Protein AF-U6DJL6-F1 (afdb_monomer)

Radius of gyration: 92.15 Å; Cα contacts (8 Å, |Δi|>4): 63; chains: 1; bounding box: 176×53×271 Å

Mean predicted aligned error: 18.32 Å

Nearest PDB structures (foldseek):
  8j07-assembly1_1B  TM=4.992E-01  e=9.023E-38  Homo sapiens
  7ung-assembly1_2  TM=4.993E-01  e=1.196E-37  Homo sapiens
  8j07-assembly1_1A  TM=5.025E-01  e=7.465E-37  Homo sapiens
  8iyj-assembly1_2  TM=4.916E-01  e=1.656E-35  Mus musculus
  9cpc-assembly1_5I  TM=4.865E-01  e=1.692E-34  Sus scrofa

InterPro domains:
  IPR040193 EF-hand domain-containing protein EFHC1/EFHC2/EFHB [PTHR12086] (5-245)

Sequence (245 aa):
AGKVIPVGDRVATCLTEKLPRLITPPEAKKFFNYRYPPAGAERVFYGRAKDPQIAPYLTHGIRSKISIPAKVLINPQPITTFQQKLKDKKESVYFSNQRAPLGKSHDQTPGLPKGLDVLNTTFGTTVIRDSPARDVVNPPKSYEEVFKEGKEGHDLYIVSHNDYYVGEAKNRKYNPSSFHRFNLYGVPTPHFNDGRAMAKTLYWLHELQMKKGAKIISKRVDDFKEKFQHKLGRVLDPIAETMNV

Organism: Neovison vison (NCBI:txid452646)

pLDDT: mean 86.24, std 7.92, range [48.44, 96.88]

Solvent-accessible surface area (backbone atoms only — not comparable to full-atom values): 16785 Å² total; per-residue (Å²): 141,79,88,79,78,80,90,74,87,55,74,67,65,73,76,46,81,76,75,81,70,88,75,74,54,75,84,58,38,41,59,47,33,41,78,57,47,59,92,96,53,81,72,47,56,55,89,56,67,83,58,81,87,57,65,92,80,53,83,85,80,82,84,79,79,84,70,87,57,66,64,56,74,79,55,56,79,84,76,50,74,67,58,46,53,52,48,53,61,68,48,54,79,39,63,62,52,49,57,58,34,88,98,49,75,49,80,57,70,90,78,53,67,90,89,66,52,84,86,80,58,78,85,77,82,82,80,79,77,88,70,62,66,59,56,70,77,54,53,93,66,55,70,66,58,54,52,50,54,50,62,73,46,38,72,57,38,34,71,76,68,68,54,68,62,94,88,59,76,88,78,82,79,68,59,66,92,82,50,56,92,89,58,91,82,79,82,81,72,99,72,66,93,82,44,59,71,59,58,60,67,73,49,58,68,65,61,58,48,61,74,66,46,77,88,77,71,60,64,74,60,48,56,49,43,68,43,72,49,77,49,92,97,52,86,78,57,76,54,65,93,77,60,90,126

Secondary structure (DSSP, 8-state):
--PPPP----HHHHHS--SSPPPPPHHHHHHHHHHSPPTT-----TTTTTS---GGG---S--PPPPPPHHHHHSPPPPPHHHHHHHHHHHTTSHHHHH--TTS----GGGSPTT--TTTPPPS------S-HHHHHS-S--HHHHHHHHHHHHHHHHHHH----TT--------TTT--TTS--SPPPS--TT-HHHHHHHS-HHHHHHHHS-S---HHHHHHHHHHSPPTTS---TTGGG---

Structure (mmCIF, N/CA/C/O backbone):
data_AF-U6DJL6-F1
#
_entry.id   AF-U6DJL6-F1
#
loop_
_atom_site.group_PDB
_atom_site.id
_atom_site.type_symbol
_atom_site.label_atom_id
_atom_site.label_alt_id
_atom_site.label_comp_id
_atom_site.label_asym_id
_atom_site.label_entity_id
_atom_site.label_seq_id
_atom_site.pdbx_PDB_ins_code
_atom_site.Cartn_x
_atom_site.Cartn_y
_atom_site.Cartn_z
_atom_site.occupancy
_atom_site.B_iso_or_equiv
_atom_site.auth_seq_id
_atom_site.auth_comp_id
_atom_site.auth_asym_id
_atom_site.auth_atom_id
_atom_site.pdbx_PDB_model_num
ATOM 1 N N . ALA A 1 1 ? -101.721 5.340 146.637 1.00 48.44 1 ALA A N 1
ATOM 2 C CA . ALA A 1 1 ? -101.710 4.757 145.281 1.00 48.44 1 ALA A CA 1
ATOM 3 C C . ALA A 1 1 ? -101.316 5.847 144.290 1.00 48.44 1 ALA A C 1
ATOM 5 O O . ALA A 1 1 ? -102.076 6.789 144.118 1.00 48.44 1 ALA A O 1
ATOM 6 N N . GLY A 1 2 ? -100.110 5.778 143.722 1.00 54.34 2 GLY A N 1
ATOM 7 C CA . GLY A 1 2 ? -99.629 6.709 142.695 1.00 54.34 2 GLY A CA 1
ATOM 8 C C . GLY A 1 2 ? -99.268 5.935 141.429 1.00 54.34 2 GLY A C 1
ATOM 9 O O . GLY A 1 2 ? -98.709 4.844 141.529 1.00 54.34 2 GLY A O 1
ATOM 10 N N . LYS A 1 3 ? -99.631 6.460 140.252 1.00 58.06 3 LYS A N 1
ATOM 11 C CA . LYS A 1 3 ? -99.307 5.852 138.951 1.00 58.06 3 LYS A CA 1
ATOM 12 C C . LYS A 1 3 ? -97.796 5.909 138.710 1.00 58.06 3 LYS A C 1
ATOM 14 O O . LYS A 1 3 ? -97.207 6.984 138.752 1.00 58.06 3 LYS A O 1
ATOM 19 N N . VAL A 1 4 ? -97.193 4.754 138.438 1.00 66.50 4 VAL A N 1
ATOM 20 C CA . VAL A 1 4 ? -95.775 4.625 138.081 1.00 66.50 4 VAL A CA 1
ATOM 21 C C . VAL A 1 4 ? -95.583 5.097 136.637 1.00 66.50 4 VAL A C 1
ATOM 23 O O . VAL A 1 4 ? -96.332 4.690 135.749 1.00 66.50 4 VAL A O 1
ATOM 26 N N . ILE A 1 5 ? -94.597 5.966 136.405 1.00 66.25 5 ILE A N 1
ATOM 27 C CA . ILE A 1 5 ? -94.196 6.395 135.058 1.00 66.25 5 ILE A CA 1
ATOM 28 C C . ILE A 1 5 ? -93.487 5.205 134.389 1.00 66.25 5 ILE A C 1
ATOM 30 O O . ILE A 1 5 ? -92.577 4.645 135.005 1.00 66.25 5 ILE A O 1
ATOM 34 N N . PRO A 1 6 ? -93.879 4.790 133.170 1.00 69.31 6 PRO A N 1
ATOM 35 C CA . PRO A 1 6 ? -93.223 3.683 132.487 1.00 69.31 6 PRO A CA 1
ATOM 36 C C . PRO A 1 6 ? -91.741 4.002 132.269 1.00 69.31 6 PRO A C 1
ATOM 38 O O . PRO A 1 6 ? -91.376 5.054 131.746 1.00 69.31 6 PRO A O 1
ATOM 41 N N . VAL A 1 7 ? -90.880 3.083 132.703 1.00 64.44 7 VAL A N 1
ATOM 42 C CA . VAL A 1 7 ? -89.441 3.150 132.458 1.00 64.44 7 VAL A CA 1
ATOM 43 C C . VAL A 1 7 ? -89.200 2.685 131.028 1.00 64.44 7 VAL A C 1
ATOM 45 O O . VAL A 1 7 ? -89.254 1.492 130.745 1.00 64.44 7 VAL A O 1
ATOM 48 N N . GLY A 1 8 ? -88.946 3.630 130.129 1.00 60.91 8 GLY A N 1
ATOM 49 C CA . GLY A 1 8 ? -88.547 3.322 128.761 1.00 60.91 8 GLY A CA 1
ATOM 50 C C . GLY A 1 8 ? -88.647 4.537 127.851 1.00 60.91 8 GLY A C 1
ATOM 51 O O . GLY A 1 8 ? -89.661 5.218 127.857 1.00 60.91 8 GLY A O 1
ATOM 52 N N . ASP A 1 9 ? -87.582 4.769 127.085 1.00 65.75 9 ASP A N 1
ATOM 53 C CA . ASP A 1 9 ? -87.450 5.706 125.960 1.00 65.75 9 ASP A CA 1
ATOM 54 C C . ASP A 1 9 ? -87.261 7.202 126.295 1.00 65.75 9 ASP A C 1
ATOM 56 O O . ASP A 1 9 ? -88.189 8.007 126.357 1.00 65.75 9 ASP A O 1
ATOM 60 N N . ARG A 1 10 ? -85.988 7.608 126.443 1.00 74.56 10 ARG A N 1
ATOM 61 C CA . ARG A 1 10 ? -85.556 9.023 126.440 1.00 74.56 10 ARG A CA 1
ATOM 62 C C . ARG A 1 10 ? -85.207 9.463 125.010 1.00 74.56 10 ARG A C 1
ATOM 64 O O . ARG A 1 10 ? -84.775 8.653 124.198 1.00 74.56 10 ARG A O 1
ATOM 71 N N . VAL A 1 11 ? -85.259 10.762 124.703 1.00 75.12 11 VAL A N 1
ATOM 72 C CA . VAL A 1 11 ? -84.835 11.283 123.378 1.00 75.12 11 VAL A CA 1
ATOM 73 C C . VAL A 1 11 ? -83.400 10.856 123.025 1.00 75.12 11 VAL A C 1
ATOM 75 O O . VAL A 1 11 ? -83.114 10.505 121.884 1.00 75.12 11 VAL A O 1
ATOM 78 N N . ALA A 1 12 ? -82.511 10.786 124.022 1.00 78.56 12 ALA A N 1
ATOM 79 C CA . ALA A 1 12 ? -81.137 10.318 123.847 1.00 78.56 12 ALA A CA 1
ATOM 80 C C . ALA A 1 12 ? -81.046 8.879 123.306 1.00 78.56 12 ALA A C 1
ATOM 82 O O . ALA A 1 12 ? -80.164 8.602 122.503 1.00 78.56 12 ALA A O 1
ATOM 83 N N . THR A 1 13 ? -81.963 7.981 123.689 1.00 74.56 13 THR A N 1
ATOM 84 C CA . THR A 1 13 ? -82.007 6.605 123.161 1.00 74.56 13 THR A CA 1
ATOM 85 C C . THR A 1 13 ? -82.537 6.521 121.726 1.00 74.56 13 THR A C 1
ATOM 87 O O . THR A 1 13 ? -82.320 5.507 121.073 1.00 74.56 13 THR A O 1
ATOM 90 N N . CYS A 1 14 ? -83.187 7.573 121.211 1.00 72.81 14 CYS A N 1
ATOM 91 C CA . CYS A 1 14 ? -83.604 7.659 119.806 1.00 72.81 14 CYS A CA 1
ATOM 92 C C . CYS A 1 14 ? -82.513 8.253 118.898 1.00 72.81 14 CYS A C 1
ATOM 94 O O . CYS A 1 14 ? -82.501 7.978 117.702 1.00 72.81 14 CYS A O 1
ATOM 96 N N . LEU A 1 15 ? -81.619 9.079 119.455 1.00 80.38 15 LEU A N 1
ATOM 97 C CA . LEU A 1 15 ? -80.536 9.746 118.719 1.00 80.38 15 LEU A CA 1
ATOM 98 C C . LEU A 1 15 ? -79.218 8.959 118.730 1.00 80.38 15 LEU A C 1
ATOM 100 O O . LEU A 1 15 ? -78.311 9.279 117.964 1.00 80.38 15 LEU A O 1
ATOM 104 N N . THR A 1 16 ? -79.095 7.942 119.583 1.00 78.31 16 THR A N 1
ATOM 105 C CA . THR A 1 16 ? -77.952 7.030 119.585 1.00 78.31 16 THR A CA 1
ATOM 106 C C . THR A 1 16 ? -78.291 5.766 118.812 1.00 78.31 16 THR A C 1
ATOM 108 O O . THR A 1 16 ? -79.288 5.089 119.060 1.00 78.31 16 THR A O 1
ATOM 111 N N . GLU A 1 17 ? -77.449 5.431 117.838 1.00 76.94 17 GLU A N 1
ATOM 112 C CA . GLU A 1 17 ? -77.588 4.157 117.150 1.00 76.94 17 GLU A CA 1
ATOM 113 C C . GLU A 1 17 ? -77.352 2.999 118.122 1.00 76.94 17 GLU A C 1
ATOM 115 O O . GLU A 1 17 ? -76.404 2.999 118.911 1.00 76.94 17 GLU A O 1
ATOM 120 N N . LYS A 1 18 ? -78.196 1.969 118.029 1.00 75.25 18 LYS A N 1
ATOM 121 C CA . LYS A 1 18 ? -78.001 0.727 118.775 1.00 75.25 18 LYS A CA 1
ATOM 122 C C . LYS A 1 18 ? -76.766 0.009 118.226 1.00 75.25 18 LYS A C 1
ATOM 124 O O . LYS A 1 18 ? -76.789 -0.527 117.118 1.00 75.25 18 LYS A O 1
ATOM 129 N N . LEU A 1 19 ? -75.689 0.014 119.006 1.00 79.12 19 LEU A N 1
ATOM 130 C CA . LEU A 1 19 ? -74.466 -0.737 118.736 1.00 79.12 19 LEU A CA 1
ATOM 131 C C . LEU A 1 19 ? -74.465 -2.043 119.553 1.00 79.12 19 LEU A C 1
ATOM 133 O O . LEU A 1 19 ? -74.892 -2.019 120.708 1.00 79.12 19 LEU A O 1
ATOM 137 N N . PRO A 1 20 ? -73.971 -3.169 119.004 1.00 79.31 20 PRO A N 1
ATOM 138 C CA . PRO A 1 20 ? -73.372 -3.322 117.678 1.00 79.31 20 PRO A CA 1
ATOM 139 C C . PRO A 1 20 ? -74.418 -3.478 116.561 1.00 79.31 20 PRO A C 1
ATOM 141 O O . PRO A 1 20 ? -75.442 -4.139 116.730 1.00 79.31 20 PRO A O 1
ATOM 144 N N . ARG A 1 21 ? -74.131 -2.909 115.382 1.00 76.00 21 ARG A N 1
ATOM 145 C CA . ARG A 1 21 ? -74.944 -3.150 114.181 1.00 76.00 21 ARG A CA 1
ATOM 146 C C . ARG A 1 21 ? -74.848 -4.630 113.795 1.00 76.00 21 ARG A C 1
ATOM 148 O O . ARG A 1 21 ? -73.761 -5.206 113.819 1.00 76.00 21 ARG A O 1
ATOM 155 N N . LEU A 1 22 ? -75.968 -5.229 113.395 1.00 79.19 22 LEU A N 1
ATOM 156 C CA . LEU A 1 22 ? -75.980 -6.592 112.861 1.00 79.19 22 LEU A CA 1
ATOM 157 C C . LEU A 1 22 ? -75.094 -6.656 111.607 1.00 79.19 22 LEU A C 1
ATOM 159 O O . LEU A 1 22 ? -75.306 -5.920 110.642 1.00 79.19 22 LEU A O 1
ATOM 163 N N . ILE A 1 23 ? -74.080 -7.521 111.628 1.00 81.50 23 ILE A N 1
ATOM 164 C CA . ILE A 1 23 ? -73.144 -7.687 110.513 1.00 81.50 23 ILE A CA 1
ATOM 165 C C . ILE A 1 23 ? -73.768 -8.643 109.499 1.00 81.50 23 ILE A C 1
ATOM 167 O O . ILE A 1 23 ? -74.233 -9.726 109.846 1.00 81.50 23 ILE A O 1
ATOM 171 N N . THR A 1 24 ? -73.761 -8.254 108.223 1.00 83.38 24 THR A N 1
ATOM 172 C CA . THR A 1 24 ? -74.230 -9.135 107.148 1.00 83.38 24 THR A CA 1
ATOM 173 C C . THR A 1 24 ? -73.282 -10.332 107.010 1.00 83.38 24 THR A C 1
ATOM 175 O O . THR A 1 24 ? -72.072 -10.114 106.869 1.00 83.38 24 THR A O 1
ATOM 178 N N . PRO A 1 25 ? -73.785 -11.581 107.008 1.00 87.88 25 PRO A N 1
ATOM 179 C CA . PRO A 1 25 ? -72.937 -12.761 106.890 1.00 87.88 25 PRO A CA 1
ATOM 180 C C . PRO A 1 25 ? -72.149 -12.757 105.568 1.00 87.88 25 PRO A C 1
ATOM 182 O O . PRO A 1 25 ? -72.661 -12.295 104.541 1.00 87.88 25 PRO A O 1
ATOM 185 N N . PRO A 1 26 ? -70.909 -13.281 105.556 1.00 83.56 26 PRO A N 1
ATOM 186 C CA . PRO A 1 26 ? -69.999 -13.180 104.411 1.00 83.56 26 PRO A CA 1
ATOM 187 C C . PRO A 1 26 ? -70.560 -13.827 103.136 1.00 83.56 26 PRO A C 1
ATOM 189 O O . PRO A 1 26 ? -70.323 -13.328 102.036 1.00 83.56 26 PRO A O 1
ATOM 192 N N . GLU A 1 27 ? -71.365 -14.884 103.270 1.00 84.38 27 GLU A N 1
ATOM 193 C CA . GLU A 1 27 ? -72.020 -15.546 102.137 1.00 84.38 27 GLU A CA 1
ATOM 194 C C . GLU A 1 27 ? -73.089 -14.681 101.462 1.00 84.38 27 GLU A C 1
ATOM 196 O O . GLU A 1 27 ? -73.212 -14.712 100.237 1.00 84.38 27 GLU A O 1
ATOM 201 N N . ALA A 1 28 ? -73.822 -13.876 102.237 1.00 85.62 28 ALA A N 1
ATOM 202 C CA . ALA A 1 28 ? -74.826 -12.946 101.722 1.00 85.62 28 ALA A CA 1
ATOM 203 C C . ALA A 1 28 ? -74.194 -11.626 101.244 1.00 85.62 28 ALA A C 1
ATOM 205 O O . ALA A 1 28 ? -74.693 -10.979 100.318 1.00 85.62 28 ALA A O 1
ATOM 206 N N . LYS A 1 29 ? -73.048 -11.250 101.829 1.00 87.50 29 LYS A N 1
ATOM 207 C CA . LYS A 1 29 ? -72.328 -10.001 101.548 1.00 87.50 29 LYS A CA 1
ATOM 208 C C . LYS A 1 29 ? -71.929 -9.855 100.077 1.00 87.50 29 LYS A C 1
ATOM 210 O O . LYS A 1 29 ? -71.963 -8.747 99.556 1.00 87.50 29 LYS A O 1
ATOM 215 N N . LYS A 1 30 ? -71.627 -10.952 99.370 1.00 88.12 30 LYS A N 1
ATOM 216 C CA . LYS A 1 30 ? -71.300 -10.917 97.927 1.00 88.12 30 LYS A CA 1
ATOM 217 C C . LYS A 1 30 ? -72.462 -10.415 97.054 1.00 88.12 30 LYS A C 1
ATOM 219 O O . LYS A 1 30 ? -72.232 -9.678 96.101 1.00 88.12 30 LYS A O 1
ATOM 224 N N . PHE A 1 31 ? -73.706 -10.771 97.390 1.00 89.31 31 PHE A N 1
ATOM 225 C CA . PHE A 1 31 ? -74.893 -10.317 96.655 1.00 89.31 31 PHE A CA 1
ATOM 226 C C . PHE A 1 31 ? -75.213 -8.856 96.971 1.00 89.31 31 PHE A C 1
ATOM 228 O O . PHE A 1 31 ? -75.605 -8.099 96.082 1.00 89.31 31 PHE A O 1
ATOM 235 N N . PHE A 1 32 ? -74.998 -8.456 98.228 1.00 87.88 32 PHE A N 1
ATOM 236 C CA . PHE A 1 32 ? -75.149 -7.072 98.658 1.00 87.88 32 PHE A CA 1
ATOM 237 C C . PHE A 1 32 ? -74.115 -6.160 97.987 1.00 87.88 32 PHE A C 1
ATOM 239 O O . PHE A 1 32 ? -74.503 -5.199 97.334 1.00 87.88 32 PHE A O 1
ATOM 246 N N . ASN A 1 33 ? -72.826 -6.513 98.039 1.00 89.81 33 ASN A N 1
ATOM 247 C CA . ASN A 1 33 ? -71.732 -5.740 97.440 1.00 89.81 33 ASN A CA 1
ATOM 248 C C . ASN A 1 33 ? -71.850 -5.605 95.914 1.00 89.81 33 ASN A C 1
ATOM 250 O O . ASN A 1 33 ? -71.394 -4.614 95.352 1.00 89.81 33 ASN A O 1
ATOM 254 N N . TYR A 1 34 ? -72.464 -6.577 95.231 1.00 89.19 34 TYR A N 1
ATOM 255 C CA . TYR A 1 34 ? -72.740 -6.459 93.799 1.00 89.19 34 TYR A CA 1
ATOM 256 C C . TYR A 1 34 ? -73.735 -5.325 93.493 1.00 89.19 34 TYR A C 1
ATOM 258 O O . TYR A 1 34 ? -73.542 -4.575 92.535 1.00 89.19 34 TYR A O 1
ATOM 266 N N . ARG A 1 35 ? -74.790 -5.173 94.306 1.00 87.44 35 ARG A N 1
ATOM 267 C CA . ARG A 1 35 ? -75.789 -4.100 94.140 1.00 87.44 35 ARG A CA 1
ATOM 268 C C . ARG A 1 35 ? -75.302 -2.769 94.716 1.00 87.44 35 ARG A C 1
ATOM 270 O O . ARG A 1 35 ? -75.414 -1.738 94.056 1.00 87.44 35 ARG A O 1
ATOM 277 N N . TYR A 1 36 ? -74.722 -2.814 95.911 1.00 89.31 36 TYR A N 1
ATOM 278 C CA . TYR A 1 36 ? -74.276 -1.668 96.700 1.00 89.31 36 TYR A CA 1
ATOM 279 C C . TYR A 1 36 ? -72.817 -1.873 97.132 1.00 89.31 36 TYR A C 1
ATOM 281 O O . TYR A 1 36 ? -72.556 -2.280 98.267 1.00 89.31 36 TYR A O 1
ATOM 289 N N . PRO A 1 37 ? -71.848 -1.652 96.226 1.00 89.31 37 PRO A N 1
ATOM 290 C CA . PRO A 1 37 ? -70.441 -1.738 96.585 1.00 89.31 37 PRO A CA 1
ATOM 291 C C . PRO A 1 37 ? -70.082 -0.630 97.587 1.00 89.31 37 PRO A C 1
ATOM 293 O O . PRO A 1 37 ? -70.662 0.460 97.536 1.00 89.31 37 PRO A O 1
ATOM 296 N N . PRO A 1 38 ? -69.125 -0.878 98.495 1.00 88.88 38 PRO A N 1
ATOM 297 C CA . PRO A 1 38 ? -68.606 0.172 99.356 1.00 88.88 38 PRO A CA 1
ATOM 298 C C . PRO A 1 38 ? -67.883 1.237 98.522 1.00 88.88 38 PRO A C 1
ATOM 300 O O . PRO A 1 38 ? -67.410 0.974 97.415 1.00 88.88 38 PRO A O 1
ATOM 303 N N . ALA A 1 39 ? -67.790 2.451 99.063 1.00 90.31 39 ALA A N 1
ATOM 304 C CA . ALA A 1 39 ? -67.118 3.556 98.390 1.00 90.31 39 ALA A CA 1
ATOM 305 C C . ALA A 1 39 ? -65.665 3.183 98.029 1.00 90.31 39 ALA A C 1
ATOM 307 O O . ALA A 1 39 ? -64.922 2.680 98.870 1.00 90.31 39 ALA A O 1
ATOM 308 N N . GLY A 1 40 ? -65.278 3.412 96.770 1.00 88.62 40 GLY A N 1
ATOM 309 C CA . GLY A 1 40 ? -63.937 3.116 96.250 1.00 88.62 40 GLY A CA 1
ATOM 310 C C . GLY A 1 40 ? -63.681 1.658 95.848 1.00 88.62 40 GLY A C 1
ATOM 311 O O . GLY A 1 40 ? -62.615 1.371 95.311 1.00 88.62 40 GLY A O 1
ATOM 312 N N . ALA A 1 41 ? -64.628 0.739 96.061 1.00 88.88 41 ALA A N 1
ATOM 313 C CA . ALA A 1 41 ? -64.488 -0.647 95.618 1.00 88.88 41 ALA A CA 1
ATOM 314 C C . ALA A 1 41 ? -65.079 -0.874 94.220 1.00 88.88 41 ALA A C 1
ATOM 316 O O . ALA A 1 41 ? -66.129 -0.332 93.870 1.00 88.88 41 ALA A O 1
ATOM 317 N N . GLU A 1 42 ? -64.431 -1.738 93.437 1.00 85.56 42 GLU A N 1
ATOM 318 C CA . GLU A 1 42 ? -64.959 -2.189 92.152 1.00 85.56 42 GLU A CA 1
ATOM 319 C C . GLU A 1 42 ? -66.220 -3.043 92.355 1.00 85.56 42 GLU A C 1
ATOM 321 O O . GLU A 1 42 ? -66.299 -3.896 93.246 1.00 85.56 42 GLU A O 1
ATOM 326 N N . ARG A 1 43 ? -67.224 -2.836 91.500 1.00 90.44 43 ARG A N 1
ATOM 327 C CA . ARG A 1 43 ? -68.425 -3.670 91.483 1.00 90.44 43 ARG A CA 1
ATOM 328 C C . ARG A 1 43 ? -68.116 -5.011 90.813 1.00 90.44 43 ARG A C 1
ATOM 330 O O . ARG A 1 43 ? -68.098 -5.110 89.591 1.00 90.44 43 ARG A O 1
ATOM 337 N N . VAL A 1 44 ? -67.955 -6.062 91.613 1.00 88.88 44 VAL A N 1
ATOM 338 C CA . VAL A 1 44 ? -67.707 -7.430 91.126 1.00 88.88 44 VAL A CA 1
ATOM 339 C C . VAL A 1 44 ? -69.013 -8.230 91.077 1.00 88.88 44 VAL A C 1
ATOM 341 O O . VAL A 1 44 ? -69.786 -8.231 92.035 1.00 88.88 44 VAL A O 1
ATOM 344 N N . PHE A 1 45 ? -69.269 -8.931 89.967 1.00 91.19 45 PHE A N 1
ATOM 345 C CA . PHE A 1 45 ? -70.412 -9.845 89.840 1.00 91.19 45 PHE A CA 1
ATOM 346 C C . PHE A 1 45 ? -70.363 -10.942 90.916 1.00 91.19 45 PHE A C 1
ATOM 348 O O . PHE A 1 45 ? -69.312 -11.538 91.136 1.00 91.19 45 PHE A O 1
ATOM 355 N N . TYR A 1 46 ? -71.491 -11.249 91.569 1.00 89.31 46 TYR A N 1
ATOM 356 C CA . TYR A 1 46 ? -71.524 -12.169 92.721 1.00 89.31 46 TYR A CA 1
ATOM 357 C C . TYR A 1 46 ? -71.000 -13.582 92.406 1.00 89.31 46 TYR A C 1
ATOM 359 O O . TYR A 1 46 ? -70.507 -14.255 93.312 1.00 89.31 46 TYR A O 1
ATOM 367 N N . GLY A 1 47 ? -71.082 -14.024 91.143 1.00 88.69 47 GLY A N 1
ATOM 368 C CA . GLY A 1 47 ? -70.494 -15.284 90.676 1.00 88.69 47 GLY A CA 1
ATOM 369 C C . GLY A 1 47 ? -68.962 -15.262 90.616 1.00 88.69 47 GLY A C 1
ATOM 370 O O . GLY A 1 47 ? -68.342 -16.271 90.914 1.00 88.69 47 GLY A O 1
ATOM 371 N N . ARG A 1 48 ? -68.365 -14.095 90.333 1.00 88.06 48 ARG A N 1
ATOM 372 C CA . ARG A 1 48 ? -66.911 -13.868 90.223 1.00 88.06 48 ARG A CA 1
ATOM 373 C C . ARG A 1 48 ? -66.268 -13.430 91.548 1.00 88.06 48 ARG A C 1
ATOM 375 O O . ARG A 1 48 ? -65.059 -13.280 91.645 1.00 88.06 48 ARG A O 1
ATOM 382 N N . ALA A 1 49 ? -67.058 -13.193 92.597 1.00 85.88 49 ALA A N 1
ATOM 383 C CA . ALA A 1 49 ? -66.569 -12.614 93.853 1.00 85.88 49 ALA A CA 1
ATOM 384 C C . ALA A 1 49 ? -65.525 -13.478 94.595 1.00 85.88 49 ALA A C 1
ATOM 386 O O . ALA A 1 49 ? -64.846 -12.965 95.481 1.00 85.88 49 ALA A O 1
ATOM 387 N N . LYS A 1 50 ? -65.415 -14.772 94.261 1.00 86.81 50 LYS A N 1
ATOM 388 C CA . LYS A 1 50 ? -64.421 -15.707 94.818 1.00 86.81 50 LYS A CA 1
ATOM 389 C C . LYS A 1 50 ? -63.299 -16.067 93.830 1.00 86.81 50 LYS A C 1
ATOM 391 O O . LYS A 1 50 ? -62.432 -16.859 94.189 1.00 86.81 50 LYS A O 1
ATOM 396 N N . ASP A 1 51 ? -63.310 -15.511 92.620 1.00 88.00 51 ASP A N 1
ATOM 397 C CA . ASP A 1 51 ? -62.322 -15.846 91.594 1.00 88.00 51 ASP A CA 1
ATOM 398 C C . ASP A 1 51 ? -60.992 -15.118 91.849 1.00 88.00 51 ASP A C 1
ATOM 400 O O . ASP A 1 51 ? -60.990 -13.984 92.345 1.00 88.00 51 ASP A O 1
ATOM 404 N N . PRO A 1 52 ? -59.846 -15.719 91.484 1.00 88.25 52 PRO A N 1
ATOM 405 C CA . PRO A 1 52 ? -58.552 -15.059 91.599 1.00 88.25 52 PRO A CA 1
ATOM 406 C C . PRO A 1 52 ? -58.464 -13.829 90.681 1.00 88.25 52 PRO A C 1
ATOM 408 O O . PRO A 1 52 ? -58.935 -13.828 89.539 1.00 88.25 52 PRO A O 1
ATOM 411 N N . GLN A 1 53 ? -57.806 -12.769 91.157 1.00 83.62 53 GLN A N 1
ATOM 412 C CA . GLN A 1 53 ? -57.559 -11.566 90.361 1.00 83.62 53 GLN A CA 1
ATOM 413 C C . GLN A 1 53 ? -56.420 -11.805 89.358 1.00 83.62 53 GLN A C 1
ATOM 415 O O . GLN A 1 53 ? -55.250 -11.612 89.667 1.00 83.62 53 GLN A O 1
ATOM 420 N N . ILE A 1 54 ? -56.769 -12.227 88.140 1.00 83.81 54 ILE A N 1
ATOM 421 C CA . ILE A 1 54 ? -55.803 -12.499 87.053 1.00 83.81 54 ILE A CA 1
ATOM 422 C C . ILE A 1 54 ? -55.460 -11.228 86.253 1.00 83.81 54 ILE A C 1
ATOM 424 O O . ILE A 1 54 ? -54.382 -11.128 85.672 1.00 83.81 54 ILE A O 1
ATOM 428 N N . ALA A 1 55 ? -56.357 -10.235 86.246 1.00 81.06 55 ALA A N 1
ATOM 429 C CA . ALA A 1 55 ? -56.234 -9.021 85.433 1.00 81.06 55 ALA A CA 1
ATOM 430 C C . ALA A 1 55 ? -54.903 -8.248 85.597 1.00 81.06 55 ALA A C 1
ATOM 432 O O . ALA A 1 55 ? -54.380 -7.809 84.577 1.00 81.06 55 ALA A O 1
ATOM 433 N N . PRO A 1 56 ? -54.292 -8.123 86.798 1.00 83.56 56 PRO A N 1
ATOM 434 C CA . PRO A 1 56 ? -53.021 -7.403 86.954 1.00 83.56 56 PRO A CA 1
ATOM 435 C C . PRO A 1 56 ? -51.841 -8.023 86.191 1.00 83.56 56 PRO A C 1
ATOM 437 O O . PRO A 1 56 ? -50.869 -7.334 85.897 1.00 83.56 56 PRO A O 1
ATOM 440 N N . TYR A 1 57 ? -51.914 -9.318 85.873 1.00 85.50 57 TYR A N 1
ATOM 441 C CA . TYR A 1 57 ? -50.837 -10.066 85.219 1.00 85.50 57 TYR A CA 1
ATOM 442 C C . TYR A 1 57 ? -51.055 -10.234 83.714 1.00 85.50 57 TYR A C 1
ATOM 444 O O . TYR A 1 57 ? -50.207 -10.809 83.030 1.00 85.50 57 TYR A O 1
ATOM 452 N N . LEU A 1 58 ? -52.191 -9.765 83.192 1.00 87.50 58 LEU A N 1
ATOM 453 C CA . LEU A 1 58 ? -52.569 -9.949 81.801 1.00 87.50 58 LEU A CA 1
ATOM 454 C C . LEU A 1 58 ? -52.540 -8.607 81.073 1.00 87.50 58 LEU A C 1
ATOM 456 O O . LEU A 1 58 ? -53.297 -7.689 81.376 1.00 87.50 58 LEU A O 1
ATOM 460 N N . THR A 1 59 ? -51.668 -8.493 80.078 1.00 83.94 59 THR A N 1
ATOM 461 C CA . THR A 1 59 ? -51.670 -7.356 79.160 1.00 83.94 59 THR A CA 1
ATOM 462 C C . THR A 1 59 ? -52.709 -7.601 78.073 1.00 83.94 59 THR A C 1
ATOM 464 O O . THR A 1 59 ? -52.583 -8.501 77.245 1.00 83.94 59 THR A O 1
ATOM 467 N N . HIS A 1 60 ? -53.780 -6.812 78.089 1.00 84.00 60 HIS A N 1
ATOM 468 C CA . HIS A 1 60 ? -54.799 -6.854 77.046 1.00 84.00 60 HIS A CA 1
ATOM 469 C C . HIS A 1 60 ? -54.269 -6.224 75.745 1.00 84.00 60 HIS A C 1
ATOM 471 O O . HIS A 1 60 ? -53.564 -5.217 75.780 1.00 84.00 60 HIS A O 1
ATOM 477 N N . GLY A 1 61 ? -54.633 -6.797 74.594 1.00 87.12 61 GLY A N 1
ATOM 478 C CA . GLY A 1 61 ? -54.280 -6.283 73.265 1.00 87.12 61 GLY A CA 1
ATOM 479 C C . GLY A 1 61 ? -53.542 -7.293 72.382 1.00 87.12 61 GLY A C 1
ATOM 480 O O . GLY A 1 61 ? -53.203 -8.395 72.807 1.00 87.12 61 GLY A O 1
ATOM 481 N N . ILE A 1 62 ? -53.305 -6.915 71.123 1.00 85.12 62 ILE A N 1
ATOM 482 C CA . ILE A 1 62 ? -52.567 -7.732 70.150 1.00 85.12 62 ILE A CA 1
ATOM 483 C C . ILE A 1 62 ? -51.112 -7.268 70.134 1.00 85.12 62 ILE A C 1
ATOM 485 O O . ILE A 1 62 ? -50.818 -6.120 69.803 1.00 85.12 62 ILE A O 1
ATOM 489 N N . ARG A 1 63 ? -50.180 -8.171 70.446 1.00 83.19 63 ARG A N 1
ATOM 490 C CA . ARG A 1 63 ? -48.748 -7.899 70.293 1.00 83.19 63 ARG A CA 1
ATOM 491 C C . ARG A 1 63 ? -48.365 -8.005 68.817 1.00 83.19 63 ARG A C 1
ATOM 493 O O . ARG A 1 63 ? -48.339 -9.101 68.259 1.00 83.19 63 ARG A O 1
ATOM 500 N N . SER A 1 64 ? -48.044 -6.880 68.185 1.00 85.81 64 SER A N 1
ATOM 501 C CA . SER A 1 64 ? -47.526 -6.873 66.815 1.00 85.81 64 SER A CA 1
ATOM 502 C C . SER A 1 64 ? -46.134 -7.507 66.748 1.00 85.81 64 SER A C 1
ATOM 504 O O . SER A 1 64 ? -45.291 -7.294 67.625 1.00 85.81 64 SER A O 1
ATOM 506 N N . LYS A 1 65 ? -45.872 -8.273 65.683 1.00 84.38 65 LYS A N 1
ATOM 507 C CA . LYS A 1 65 ? -44.520 -8.744 65.359 1.00 84.38 65 LYS A CA 1
ATOM 508 C C . LYS A 1 65 ? -43.701 -7.572 64.818 1.00 84.38 65 LYS A C 1
ATOM 510 O O . LYS A 1 65 ? -44.216 -6.757 64.058 1.00 84.38 65 LYS A O 1
ATOM 515 N N . ILE A 1 66 ? -42.435 -7.494 65.216 1.00 84.81 66 ILE A N 1
ATOM 516 C CA . ILE A 1 66 ? -41.509 -6.464 64.735 1.00 84.81 66 ILE A CA 1
ATOM 517 C C . ILE A 1 66 ? -41.245 -6.719 63.243 1.00 84.81 66 ILE A C 1
ATOM 519 O O . ILE A 1 66 ? -40.956 -7.852 62.854 1.00 84.81 66 ILE A O 1
ATOM 523 N N . SER A 1 67 ? -41.380 -5.686 62.408 1.00 85.94 67 SER A N 1
ATOM 524 C CA . SER A 1 67 ? -41.059 -5.755 60.979 1.00 85.94 67 SER A CA 1
ATOM 525 C C . SER A 1 67 ? -39.548 -5.840 60.751 1.00 85.94 67 SER A C 1
ATOM 527 O O . SER A 1 67 ? -38.750 -5.583 61.652 1.00 85.94 67 SER A O 1
ATOM 529 N N . ILE A 1 68 ? -39.136 -6.161 59.522 1.00 87.94 68 ILE A N 1
ATOM 530 C CA . ILE A 1 68 ? -37.719 -6.108 59.143 1.00 87.94 68 ILE A CA 1
ATOM 531 C C . ILE A 1 68 ? -37.191 -4.697 59.4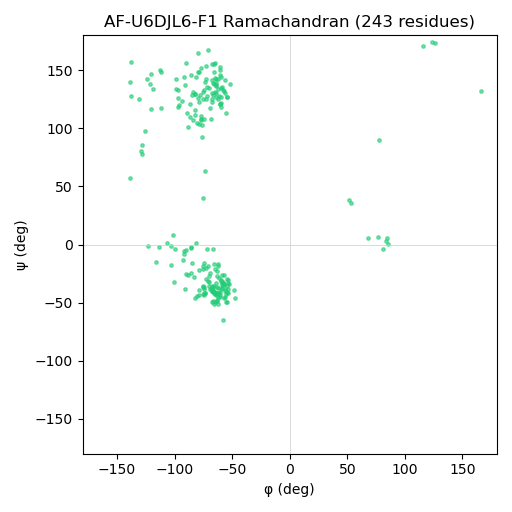60 1.00 87.94 68 ILE A C 1
ATOM 533 O O . ILE A 1 68 ? -37.811 -3.711 59.047 1.00 87.94 68 ILE A O 1
ATOM 537 N N . PRO A 1 69 ? -36.084 -4.569 60.213 1.00 88.69 69 PRO A N 1
ATOM 538 C CA . PRO A 1 69 ? -35.558 -3.265 60.580 1.00 88.69 69 PRO A CA 1
ATOM 539 C C . PRO A 1 69 ? -35.067 -2.529 59.333 1.00 88.69 69 PRO A C 1
ATOM 541 O O . PRO A 1 69 ? -34.368 -3.104 58.496 1.00 88.69 69 PRO A O 1
ATOM 544 N N . ALA A 1 70 ? -35.362 -1.229 59.251 1.00 89.31 70 ALA A N 1
ATOM 545 C CA . ALA A 1 70 ? -34.990 -0.383 58.114 1.00 89.31 70 ALA A CA 1
ATOM 546 C C . ALA A 1 70 ? -33.487 -0.443 57.787 1.00 89.31 70 ALA A C 1
ATOM 548 O O . ALA A 1 70 ? -33.109 -0.382 56.623 1.00 89.31 70 ALA A O 1
ATOM 549 N N . LYS A 1 71 ? -32.629 -0.659 58.794 1.00 90.50 71 LYS A N 1
ATOM 550 C CA . LYS A 1 71 ? -31.179 -0.835 58.617 1.00 90.50 71 LYS A CA 1
ATOM 551 C C . LYS A 1 71 ? -30.828 -1.932 57.607 1.00 90.50 71 LYS A C 1
ATOM 553 O O . LYS A 1 71 ? -29.932 -1.725 56.802 1.00 90.50 71 LYS A O 1
ATOM 558 N N . VAL A 1 72 ? -31.529 -3.068 57.640 1.00 89.69 72 VAL A N 1
ATOM 559 C CA . VAL A 1 72 ? -31.266 -4.206 56.739 1.00 89.69 72 VAL A CA 1
ATOM 560 C C . VAL A 1 72 ? -31.722 -3.901 55.311 1.00 89.69 72 VAL A C 1
ATOM 562 O O . VAL A 1 72 ? -31.127 -4.404 54.365 1.00 89.69 72 VAL A O 1
ATOM 565 N N . LEU A 1 73 ? -32.750 -3.061 55.154 1.00 87.31 73 LEU A N 1
ATOM 566 C CA . LEU A 1 73 ? -33.266 -2.644 53.848 1.00 87.31 73 LEU A CA 1
ATOM 567 C C . LEU A 1 73 ? -32.391 -1.564 53.203 1.00 87.31 73 LEU A C 1
ATOM 569 O O . LEU A 1 73 ? -32.108 -1.636 52.014 1.00 87.31 73 LEU A O 1
ATOM 573 N N . ILE A 1 74 ? -31.970 -0.572 53.991 1.00 92.44 74 ILE A N 1
ATOM 574 C CA . ILE A 1 74 ? -31.180 0.571 53.513 1.00 92.44 74 ILE A CA 1
ATOM 575 C C . ILE A 1 74 ? -29.728 0.159 53.264 1.00 92.44 74 ILE A C 1
ATOM 577 O O . ILE A 1 74 ? -29.134 0.563 52.270 1.00 92.44 74 ILE A O 1
ATOM 581 N N . ASN A 1 75 ? -29.152 -0.633 54.171 1.00 91.38 75 ASN A N 1
ATOM 582 C CA . ASN A 1 75 ? -27.768 -1.076 54.091 1.00 91.38 75 ASN A CA 1
ATOM 583 C C . ASN A 1 75 ? -27.708 -2.602 54.256 1.00 91.38 75 ASN A C 1
ATOM 585 O O . ASN A 1 75 ? -27.463 -3.098 55.366 1.00 91.38 75 ASN A O 1
ATOM 589 N N . PRO A 1 76 ? -27.997 -3.357 53.180 1.00 87.69 76 PRO A N 1
ATOM 590 C CA . PRO A 1 76 ? -27.888 -4.804 53.220 1.00 87.69 76 PRO A CA 1
ATOM 591 C C . PRO A 1 76 ? -26.448 -5.207 53.531 1.00 87.69 76 PRO A C 1
ATOM 593 O O . PRO A 1 76 ? -25.494 -4.491 53.227 1.00 87.69 76 PRO A O 1
ATOM 596 N N . GLN A 1 77 ? -26.280 -6.377 54.145 1.00 87.31 77 GLN A N 1
ATOM 597 C CA . GLN A 1 77 ? -24.938 -6.863 54.435 1.00 87.31 77 GLN A CA 1
ATOM 598 C C . GLN A 1 77 ? -24.144 -7.074 53.138 1.00 87.31 77 GLN A C 1
ATOM 600 O O . GLN A 1 77 ? -24.719 -7.520 52.138 1.00 87.31 77 GLN A O 1
ATOM 605 N N . PRO A 1 78 ? -22.835 -6.761 53.145 1.00 89.69 78 PRO A N 1
ATOM 606 C CA . PRO A 1 78 ? -21.996 -6.937 51.973 1.00 89.69 78 PRO A CA 1
ATOM 607 C C . PRO A 1 78 ? -22.017 -8.400 51.532 1.00 89.69 78 PRO A C 1
ATOM 609 O O . PRO A 1 78 ? -21.882 -9.325 52.336 1.00 89.69 78 PRO A O 1
ATOM 612 N N . ILE A 1 79 ? -22.210 -8.595 50.232 1.00 92.31 79 ILE A N 1
ATOM 613 C CA . ILE A 1 79 ? -22.304 -9.916 49.623 1.00 92.31 79 ILE A CA 1
ATOM 614 C C . ILE A 1 79 ? -20.916 -10.561 49.658 1.00 92.31 79 ILE A C 1
ATOM 616 O O . ILE A 1 79 ? -19.910 -9.934 49.324 1.00 92.31 79 ILE A O 1
ATOM 620 N N . THR A 1 80 ? -20.851 -11.829 50.059 1.00 95.62 80 THR A N 1
ATOM 621 C CA . THR A 1 80 ? -19.588 -12.581 50.035 1.00 95.62 80 THR A CA 1
ATOM 622 C C . THR A 1 80 ? -19.118 -12.820 48.597 1.00 95.62 80 THR A C 1
ATOM 624 O O . THR A 1 80 ? -19.923 -12.899 47.668 1.00 95.62 80 THR A O 1
ATOM 627 N N . THR A 1 81 ? -17.816 -13.022 48.388 1.00 95.62 81 THR A N 1
ATOM 628 C CA . THR A 1 81 ? -17.255 -13.290 47.047 1.00 95.62 81 THR A CA 1
ATOM 629 C C . THR A 1 81 ? -17.886 -14.512 46.371 1.00 95.62 81 THR A C 1
ATOM 631 O O . THR A 1 81 ? -18.091 -14.515 45.158 1.00 95.62 81 THR A O 1
ATOM 634 N N . PHE A 1 82 ? -18.249 -15.539 47.147 1.00 96.38 82 PHE A N 1
ATOM 635 C CA . PHE A 1 82 ? -18.955 -16.719 46.647 1.00 96.38 82 PHE A CA 1
ATOM 636 C C . PHE A 1 82 ? -20.372 -16.388 46.162 1.00 96.38 82 PHE A C 1
ATOM 638 O O . PHE A 1 82 ? -20.751 -16.757 45.050 1.00 96.38 82 PHE A O 1
ATOM 645 N N . GLN A 1 83 ? -21.149 -15.663 46.971 1.00 96.12 83 GLN A N 1
ATOM 646 C CA . GLN A 1 83 ? -22.502 -15.242 46.602 1.00 96.12 83 GLN A CA 1
ATOM 647 C C . GLN A 1 83 ? -22.490 -14.305 45.389 1.00 96.12 83 GLN A C 1
ATOM 649 O O . GLN A 1 83 ? -23.366 -14.425 44.533 1.00 96.12 83 GLN A O 1
ATOM 654 N N . GLN A 1 84 ? -21.482 -13.436 45.274 1.00 94.69 84 GLN A N 1
ATOM 655 C CA . GLN A 1 84 ? -21.307 -12.578 44.106 1.00 94.69 84 GLN A CA 1
ATOM 656 C C . GLN A 1 84 ? -21.064 -13.411 42.842 1.00 94.69 84 GLN A C 1
ATOM 658 O O . GLN A 1 84 ? -21.800 -13.257 41.878 1.00 94.69 84 GLN A O 1
ATOM 663 N N . LYS A 1 85 ? -20.145 -14.389 42.869 1.00 95.75 85 LYS A N 1
ATOM 664 C CA . LYS A 1 85 ? -19.931 -15.300 41.726 1.00 95.75 85 LYS A CA 1
ATOM 665 C C . LYS A 1 85 ? -21.195 -16.075 41.341 1.00 95.75 85 LYS A C 1
ATOM 667 O O . LYS A 1 85 ? -21.448 -16.303 40.160 1.00 95.75 85 LYS A O 1
ATOM 672 N N . LEU A 1 86 ? -21.994 -16.494 42.326 1.00 96.88 86 LEU A N 1
ATOM 673 C CA . LEU A 1 86 ? -23.274 -17.160 42.072 1.00 96.88 86 LEU A CA 1
ATOM 674 C C . LEU A 1 86 ? -24.269 -16.210 41.386 1.00 96.88 86 LEU A C 1
ATOM 676 O O . LEU A 1 86 ? -24.962 -16.622 40.455 1.00 96.88 86 LEU A O 1
ATOM 680 N N . LYS A 1 87 ? -24.338 -14.955 41.843 1.00 94.56 87 LYS A N 1
ATOM 681 C CA . LYS A 1 87 ? -25.160 -13.902 41.240 1.00 94.56 87 LYS A CA 1
ATOM 682 C C . LYS A 1 87 ? -24.710 -13.625 39.807 1.00 94.56 87 LYS A C 1
ATOM 684 O O . LYS A 1 87 ? -25.526 -13.761 38.905 1.00 94.56 87 LYS A O 1
ATOM 689 N N . ASP A 1 88 ? -23.421 -13.389 39.584 1.00 93.56 88 ASP A N 1
ATOM 690 C CA . ASP A 1 88 ? -22.852 -13.153 38.253 1.00 93.56 88 ASP A CA 1
ATOM 691 C C . ASP A 1 88 ? -23.161 -14.321 37.301 1.00 93.56 88 ASP A C 1
ATOM 693 O O . ASP A 1 88 ? -23.540 -14.112 36.151 1.00 93.56 88 ASP A O 1
ATOM 697 N N . LYS A 1 89 ? -23.098 -15.570 37.789 1.00 95.38 89 LYS A N 1
ATOM 698 C CA . LYS A 1 89 ? -23.469 -16.753 36.997 1.00 95.38 89 LYS A CA 1
ATOM 699 C C . LYS A 1 89 ? -24.954 -16.755 36.620 1.00 95.38 89 LYS A C 1
ATOM 701 O O . LYS A 1 89 ? -25.282 -17.081 35.481 1.00 95.38 89 LYS A O 1
ATOM 706 N N . LYS A 1 90 ? -25.852 -16.382 37.537 1.00 96.19 90 LYS A N 1
ATOM 707 C CA . LYS A 1 90 ? -27.298 -16.270 37.254 1.00 96.19 90 LYS A CA 1
ATOM 708 C C . LYS A 1 90 ? -27.595 -15.142 36.270 1.00 96.19 90 LYS A C 1
ATOM 710 O O . LYS A 1 90 ? -28.436 -15.295 35.393 1.00 96.19 90 LYS A O 1
ATOM 715 N N . GLU A 1 91 ? -26.892 -14.028 36.410 1.00 95.62 91 GLU A N 1
ATOM 716 C CA . GLU A 1 91 ? -27.094 -12.831 35.600 1.00 95.62 91 GLU A CA 1
ATOM 717 C C . GLU A 1 91 ? -26.304 -12.856 34.279 1.00 95.62 91 GLU A C 1
ATOM 719 O O . GLU A 1 91 ? -26.460 -11.955 33.456 1.00 95.62 91 GLU A O 1
ATOM 724 N N . SER A 1 92 ? -25.492 -13.890 34.034 1.00 92.31 92 SER A N 1
ATOM 725 C CA . SER A 1 92 ? -24.728 -14.066 32.788 1.00 92.31 92 SER A CA 1
ATOM 726 C C . SER A 1 92 ? -25.611 -14.217 31.544 1.00 92.31 92 SER A C 1
ATOM 728 O O . SER A 1 92 ? -25.150 -13.999 30.428 1.00 92.31 92 SER A O 1
ATOM 730 N N . VAL A 1 93 ? -26.893 -14.545 31.729 1.00 93.62 93 VAL A N 1
ATOM 731 C CA . VAL A 1 93 ? -27.900 -14.643 30.662 1.00 93.62 93 VAL A CA 1
ATOM 732 C C . VAL A 1 93 ? -28.268 -13.266 30.098 1.00 93.62 93 VAL A C 1
ATOM 734 O O . VAL A 1 93 ? -28.662 -13.162 28.939 1.00 93.62 93 VAL A O 1
ATOM 737 N N . TYR A 1 94 ? -28.137 -12.193 30.884 1.00 94.62 94 TYR A N 1
ATOM 738 C CA . TYR A 1 94 ? -28.537 -10.862 30.441 1.00 94.62 94 TYR A CA 1
ATOM 739 C C . TYR A 1 94 ? -27.543 -10.267 29.440 1.00 94.62 94 TYR A C 1
ATOM 741 O O . TYR A 1 94 ? -26.337 -10.204 29.689 1.00 94.62 94 TYR A O 1
ATOM 749 N N . PHE A 1 95 ? -28.064 -9.723 28.337 1.00 92.50 95 PHE A N 1
ATOM 750 C CA . PHE A 1 95 ? -27.248 -9.065 27.314 1.00 92.50 95 PHE A CA 1
ATOM 751 C C . PHE A 1 95 ? -26.455 -7.868 27.843 1.00 92.50 95 PHE A C 1
ATOM 753 O O . PHE A 1 95 ? -25.367 -7.611 27.340 1.00 92.50 95 PHE A O 1
ATOM 760 N N . SER A 1 96 ? -26.959 -7.148 28.850 1.00 92.81 96 SER A N 1
ATOM 761 C CA . SER A 1 96 ? -26.228 -6.043 29.482 1.00 92.81 96 SER A CA 1
ATOM 762 C C . SER A 1 96 ? -24.915 -6.523 30.100 1.00 92.81 96 SER A C 1
ATOM 764 O O . SER A 1 96 ? -23.871 -5.931 29.850 1.00 92.81 96 SER A O 1
ATOM 766 N N . ASN A 1 97 ? -24.950 -7.645 30.822 1.00 91.94 97 ASN A N 1
ATOM 767 C CA . ASN A 1 97 ? -23.768 -8.221 31.458 1.00 91.94 97 ASN A CA 1
ATOM 768 C C . ASN A 1 97 ? -22.799 -8.832 30.442 1.00 91.94 97 ASN A C 1
ATOM 770 O O . ASN A 1 97 ? -21.591 -8.788 30.652 1.00 91.94 97 ASN A O 1
ATOM 774 N N . GLN A 1 98 ? -23.308 -9.366 29.329 1.00 90.06 98 GLN A N 1
ATOM 775 C CA . GLN A 1 98 ? -22.469 -9.892 28.249 1.00 90.06 98 GLN A CA 1
ATOM 776 C C . GLN A 1 98 ? -21.801 -8.778 27.430 1.00 90.06 98 GLN A C 1
ATOM 778 O O . GLN A 1 98 ? -20.635 -8.904 27.058 1.00 90.06 98 GLN A O 1
ATOM 783 N N . ARG A 1 99 ? -22.532 -7.698 27.118 1.00 91.56 99 ARG A N 1
ATOM 784 C CA . ARG A 1 99 ? -22.085 -6.618 26.216 1.00 91.56 99 ARG A CA 1
ATOM 785 C C . ARG A 1 99 ? -21.353 -5.480 26.920 1.00 91.56 99 ARG A C 1
ATOM 787 O O . ARG A 1 99 ? -20.572 -4.791 26.275 1.00 91.56 99 ARG A O 1
ATOM 794 N N . ALA A 1 100 ? -21.603 -5.268 28.208 1.00 91.88 100 ALA A N 1
ATOM 795 C CA . ALA A 1 100 ? -21.009 -4.178 28.976 1.00 91.88 100 ALA A CA 1
ATOM 796 C C . ALA A 1 100 ? -20.573 -4.628 30.387 1.00 91.88 100 ALA A C 1
ATOM 798 O O . ALA A 1 100 ? -21.030 -4.059 31.382 1.00 91.88 100 ALA A O 1
ATOM 799 N N . PRO A 1 101 ? -19.704 -5.650 30.511 1.00 92.25 101 PRO A N 1
ATOM 800 C CA . PRO A 1 101 ? -19.137 -6.010 31.805 1.00 92.25 101 PRO A CA 1
ATOM 801 C C . PRO A 1 101 ? -18.267 -4.867 32.345 1.00 92.25 101 PRO A C 1
ATOM 803 O O . PRO A 1 101 ? -17.461 -4.277 31.629 1.00 92.25 101 PRO A O 1
ATOM 806 N N . LEU A 1 102 ? -18.397 -4.551 33.633 1.00 89.81 102 LEU A N 1
ATOM 807 C CA . LEU A 1 102 ? -17.611 -3.474 34.230 1.00 89.81 102 LEU A CA 1
ATOM 808 C C . LEU A 1 102 ? -16.111 -3.816 34.202 1.00 89.81 102 LEU A C 1
ATOM 810 O O . LEU A 1 102 ? -15.691 -4.870 34.679 1.00 89.81 102 LEU A O 1
ATOM 814 N N . GLY A 1 103 ? -15.302 -2.906 33.655 1.00 92.88 103 GLY A N 1
ATOM 815 C CA . GLY A 1 103 ? -13.845 -3.052 33.584 1.00 92.88 103 GLY A CA 1
ATOM 816 C C . GLY A 1 103 ? -13.340 -4.010 32.499 1.00 92.88 103 GLY A C 1
ATOM 817 O O . GLY A 1 103 ? -12.141 -4.280 32.454 1.00 92.88 103 GLY A O 1
ATOM 818 N N . LYS A 1 104 ? -14.218 -4.525 31.629 1.00 89.69 104 LYS A N 1
ATOM 819 C CA . LYS A 1 104 ? -13.847 -5.356 30.473 1.00 89.69 104 LYS A CA 1
ATOM 820 C C . LYS A 1 104 ? -14.657 -4.948 29.244 1.00 89.69 104 LYS A C 1
ATOM 822 O O . LYS A 1 104 ? -15.729 -4.366 29.360 1.00 89.69 104 LYS A O 1
ATOM 827 N N . SER A 1 105 ? -14.151 -5.252 28.056 1.00 89.38 105 SER A N 1
ATOM 828 C CA . SER A 1 105 ? -14.937 -5.141 26.828 1.00 89.38 105 SER A CA 1
ATOM 829 C C . SER A 1 105 ? -15.868 -6.346 26.661 1.00 89.38 105 SER A C 1
ATOM 831 O O . SER A 1 105 ? -15.716 -7.375 27.323 1.00 89.38 105 SER A O 1
ATOM 833 N N . HIS A 1 106 ? -16.840 -6.209 25.758 1.00 91.81 106 HIS A N 1
ATOM 834 C CA . HIS A 1 106 ? -17.637 -7.330 25.276 1.00 91.81 106 HIS A CA 1
ATOM 835 C C . HIS A 1 106 ? -16.733 -8.411 24.675 1.00 91.81 106 HIS A C 1
ATOM 837 O O . HIS A 1 106 ? -15.869 -8.113 23.849 1.00 91.81 1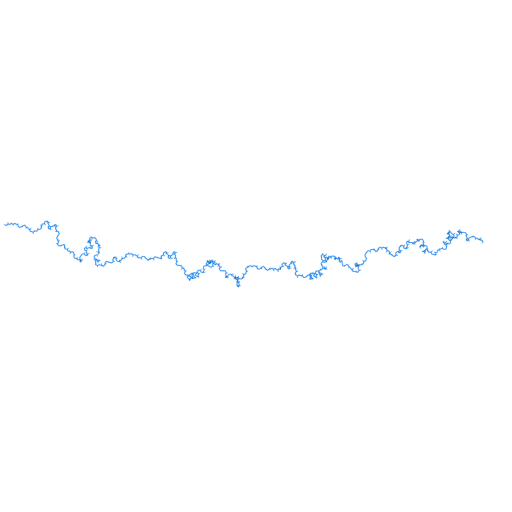06 HIS A O 1
ATOM 843 N N . ASP A 1 107 ? -16.960 -9.661 25.065 1.00 90.38 107 ASP A N 1
ATOM 844 C CA . ASP A 1 107 ? -16.253 -10.797 24.491 1.00 90.38 107 ASP A CA 1
ATOM 845 C C . ASP A 1 107 ? -16.783 -11.111 23.082 1.00 90.38 107 ASP A C 1
ATOM 847 O O . ASP A 1 107 ? -17.897 -11.605 22.912 1.00 90.38 107 ASP A O 1
ATOM 851 N N . GLN A 1 108 ? -15.970 -10.805 22.069 1.00 89.06 108 GLN A N 1
ATOM 852 C CA . GLN A 1 108 ? -16.253 -11.072 20.655 1.00 89.06 108 GLN A CA 1
ATOM 853 C C . GLN A 1 108 ? -15.516 -12.309 20.124 1.00 89.06 108 GLN A C 1
ATOM 855 O O . GLN A 1 108 ? -15.568 -12.575 18.921 1.00 89.06 108 GLN A O 1
ATOM 860 N N . THR A 1 109 ? -14.863 -13.095 20.990 1.00 87.94 109 THR A N 1
ATOM 861 C CA . THR A 1 109 ? -14.131 -14.305 20.579 1.00 87.94 109 THR A CA 1
ATOM 862 C C . THR A 1 109 ? -14.951 -15.298 19.745 1.00 87.94 109 THR A C 1
ATOM 864 O O . THR A 1 109 ? -14.372 -15.855 18.811 1.00 87.94 109 THR A O 1
ATOM 867 N N . PRO A 1 110 ? -16.279 -15.483 19.944 1.00 87.75 110 PRO A N 1
ATOM 868 C CA . PRO A 1 110 ? -17.065 -16.380 19.091 1.00 87.75 110 PRO A CA 1
ATOM 869 C C . PRO A 1 110 ? -17.171 -15.921 17.630 1.00 87.75 110 PRO A C 1
ATOM 871 O O . PRO A 1 110 ? -17.474 -16.732 16.758 1.00 87.75 110 PRO A O 1
ATOM 874 N N . GLY A 1 111 ? -16.958 -14.629 17.360 1.00 89.31 111 GLY A N 1
ATOM 875 C CA . GLY A 1 111 ? -17.005 -14.052 16.016 1.00 89.31 111 GLY A CA 1
ATOM 876 C C . GLY A 1 111 ? -15.662 -14.059 15.284 1.00 89.31 111 GLY A C 1
ATOM 877 O O . GLY A 1 111 ? -15.611 -13.663 14.121 1.00 89.31 111 GLY A O 1
ATOM 878 N N . LEU A 1 112 ? -14.576 -14.478 15.940 1.00 90.94 112 LEU A N 1
ATOM 879 C CA . LEU A 1 112 ? -13.249 -14.478 15.333 1.00 90.94 112 LEU A CA 1
ATOM 880 C C . LEU A 1 112 ? -13.045 -15.687 14.402 1.00 90.94 112 LEU A C 1
ATOM 882 O O . LEU A 1 112 ? -13.585 -16.770 14.651 1.00 90.94 112 LEU A O 1
ATOM 886 N N . PRO A 1 113 ? -12.236 -15.539 13.336 1.00 92.44 113 PRO A N 1
ATOM 887 C CA . PRO A 1 113 ? -11.845 -16.656 12.485 1.00 92.44 113 PRO A CA 1
ATOM 888 C C . PRO A 1 113 ? -11.170 -17.771 13.293 1.00 92.44 113 PRO A C 1
ATOM 890 O O . PRO A 1 113 ? -10.368 -17.515 14.194 1.00 92.44 113 PRO A O 1
ATOM 893 N N . LYS A 1 114 ? -11.457 -19.030 12.945 1.00 91.38 114 LYS A N 1
ATOM 894 C CA . LYS A 1 114 ? -10.840 -20.189 13.606 1.00 91.38 114 LYS A CA 1
ATOM 895 C C . LYS A 1 114 ? -9.320 -20.161 13.406 1.00 91.38 114 LYS A C 1
ATOM 897 O O . LYS A 1 114 ? -8.857 -20.090 12.273 1.00 91.38 114 LYS A O 1
ATOM 902 N N . GLY A 1 115 ? -8.565 -20.267 14.500 1.00 88.94 115 GLY A N 1
ATOM 903 C CA . GLY A 1 115 ? -7.097 -20.295 14.480 1.00 88.94 115 GLY A CA 1
ATOM 904 C C . GLY A 1 115 ? -6.419 -18.921 14.442 1.00 88.94 115 GLY A C 1
ATOM 905 O O . GLY A 1 115 ? -5.198 -18.873 14.334 1.00 88.94 115 GLY A O 1
ATOM 906 N N . LEU A 1 116 ? -7.175 -17.819 14.542 1.00 90.38 116 LEU A N 1
ATOM 907 C CA . LEU A 1 116 ? -6.596 -16.482 14.659 1.00 90.38 116 LEU A CA 1
ATOM 908 C C . LEU A 1 116 ? -5.984 -16.281 16.052 1.00 90.38 116 LEU A C 1
ATOM 910 O O . LEU A 1 116 ? -6.668 -16.425 17.066 1.00 90.38 116 LEU A O 1
ATOM 914 N N . ASP A 1 117 ? -4.706 -15.911 16.096 1.00 90.75 117 ASP A N 1
ATOM 915 C CA . ASP A 1 117 ? -4.025 -15.551 17.338 1.00 90.75 117 ASP A CA 1
ATOM 916 C C . ASP A 1 117 ? -4.299 -14.082 17.677 1.00 90.75 117 ASP A C 1
ATOM 918 O O . ASP A 1 117 ? -3.773 -13.177 17.031 1.00 90.75 117 ASP A O 1
ATOM 922 N N . VAL A 1 118 ? -5.127 -13.841 18.694 1.00 87.94 118 VAL A N 1
ATOM 923 C CA . VAL A 1 118 ? -5.556 -12.493 19.103 1.00 87.94 118 VAL A CA 1
ATOM 924 C C . VAL A 1 118 ? -4.387 -11.627 19.584 1.00 87.94 118 VAL A C 1
ATOM 926 O O . VAL A 1 118 ? -4.466 -10.404 19.498 1.00 87.94 118 VAL A O 1
ATOM 929 N N . LEU A 1 119 ? -3.318 -12.239 20.101 1.00 89.06 119 LEU A N 1
ATOM 930 C CA . LEU A 1 119 ? -2.199 -11.511 20.700 1.00 89.06 119 LEU A CA 1
ATOM 931 C C . LEU A 1 119 ? -1.101 -11.199 19.683 1.00 89.06 119 LEU A C 1
ATOM 933 O O . LEU A 1 119 ? -0.522 -10.116 19.736 1.00 89.06 119 LEU A O 1
ATOM 937 N N . ASN A 1 120 ? -0.827 -12.125 18.761 1.00 91.25 120 ASN A N 1
ATOM 938 C CA . ASN A 1 120 ? 0.298 -11.994 17.829 1.00 91.25 120 ASN A CA 1
ATOM 939 C C . ASN A 1 120 ? -0.109 -11.568 16.412 1.00 91.25 120 ASN A C 1
ATOM 941 O O . ASN A 1 120 ? 0.742 -11.115 15.645 1.00 91.25 120 ASN A O 1
ATOM 945 N N . THR A 1 121 ? -1.383 -11.707 16.037 1.00 90.25 121 THR A N 1
ATOM 946 C CA . THR A 1 121 ? -1.833 -11.331 14.691 1.00 90.25 121 THR A CA 1
ATOM 947 C C . THR A 1 121 ? -2.002 -9.818 14.598 1.00 90.25 121 THR A C 1
ATOM 949 O O . THR A 1 121 ? -2.790 -9.219 15.327 1.00 90.25 121 THR A O 1
ATOM 952 N N . THR A 1 122 ? -1.299 -9.190 13.657 1.00 89.44 122 THR A N 1
ATOM 953 C CA . THR A 1 122 ? -1.520 -7.788 13.298 1.00 89.44 122 THR A CA 1
ATOM 954 C C . THR A 1 122 ? -2.643 -7.681 12.270 1.00 89.44 122 THR A C 1
ATOM 956 O O . THR A 1 122 ? -2.652 -8.368 11.250 1.00 89.44 122 THR A O 1
ATOM 959 N N . PHE A 1 123 ? -3.623 -6.820 12.540 1.00 87.56 123 PHE A N 1
ATOM 960 C CA . PHE A 1 123 ? -4.730 -6.567 11.620 1.00 87.56 123 PHE A CA 1
ATOM 961 C C . PHE A 1 123 ? -4.358 -5.496 10.589 1.00 87.56 123 PHE A C 1
ATOM 963 O O . PHE A 1 123 ? -3.655 -4.536 10.902 1.00 87.56 123 PHE A O 1
ATOM 970 N N . GLY A 1 124 ? -4.876 -5.644 9.370 1.00 89.00 124 GLY A N 1
ATOM 971 C CA . GLY A 1 124 ? -4.641 -4.733 8.250 1.00 89.00 124 GLY A CA 1
ATOM 972 C C . GLY A 1 124 ? -4.126 -5.463 7.012 1.00 89.00 124 GLY A C 1
ATOM 973 O O . GLY A 1 124 ? -3.844 -6.659 7.045 1.00 89.00 124 GLY A O 1
ATOM 974 N N . THR A 1 125 ? -4.018 -4.740 5.901 1.00 87.50 125 THR A N 1
ATOM 975 C CA . THR A 1 125 ? -3.467 -5.286 4.658 1.00 87.50 125 THR A CA 1
ATOM 976 C C . THR A 1 125 ? -1.954 -5.132 4.675 1.00 87.50 125 THR A C 1
ATOM 978 O O . THR A 1 125 ? -1.441 -4.015 4.771 1.00 87.50 125 THR A O 1
ATOM 981 N N . THR A 1 126 ? -1.223 -6.238 4.565 1.00 88.19 126 THR A N 1
ATOM 982 C CA . THR A 1 126 ? 0.223 -6.180 4.354 1.00 88.19 126 THR A CA 1
ATOM 983 C C . THR A 1 126 ? 0.497 -5.611 2.965 1.00 88.19 126 THR A C 1
ATOM 985 O O . THR A 1 126 ? 0.023 -6.124 1.954 1.00 88.19 126 THR A O 1
ATOM 988 N N . VAL A 1 127 ? 1.255 -4.517 2.902 1.00 85.31 127 VAL A N 1
ATOM 989 C CA . VAL A 1 127 ? 1.698 -3.964 1.620 1.00 85.31 127 VAL A CA 1
ATOM 990 C C . VAL A 1 127 ? 2.899 -4.779 1.159 1.00 85.31 127 VAL A C 1
ATOM 992 O O . VAL A 1 127 ? 4.003 -4.628 1.687 1.00 85.31 127 VAL A O 1
ATOM 995 N N . ILE A 1 128 ? 2.677 -5.656 0.183 1.00 84.69 128 ILE A N 1
ATOM 996 C CA . ILE A 1 128 ? 3.761 -6.307 -0.550 1.00 84.69 128 ILE A CA 1
ATOM 997 C C . ILE A 1 128 ? 4.413 -5.217 -1.403 1.00 84.69 128 ILE A C 1
ATOM 999 O O . ILE A 1 128 ? 3.754 -4.580 -2.219 1.00 84.69 128 ILE A O 1
ATOM 1003 N N . ARG A 1 129 ? 5.693 -4.936 -1.156 1.00 83.00 129 ARG A N 1
ATOM 1004 C CA . ARG A 1 129 ? 6.459 -3.996 -1.979 1.00 83.00 129 ARG A CA 1
ATOM 1005 C C . ARG A 1 129 ? 6.946 -4.759 -3.207 1.00 83.00 129 ARG A C 1
ATOM 1007 O O . ARG A 1 129 ? 7.735 -5.680 -3.032 1.00 83.00 129 ARG A O 1
ATOM 1014 N N . ASP A 1 130 ? 6.485 -4.374 -4.396 1.00 83.06 130 ASP A N 1
ATOM 1015 C CA . ASP A 1 130 ? 6.795 -5.078 -5.651 1.00 83.06 130 ASP A CA 1
ATOM 1016 C C . ASP A 1 130 ? 8.301 -5.155 -5.918 1.00 83.06 130 ASP A C 1
ATOM 1018 O O . ASP A 1 130 ? 8.901 -6.226 -5.901 1.00 83.06 130 ASP A O 1
ATOM 1022 N N . SER A 1 131 ? 8.934 -4.002 -6.129 1.00 84.25 131 SER A N 1
ATOM 1023 C CA . SER A 1 131 ? 10.359 -3.909 -6.434 1.00 84.25 131 SER A CA 1
ATOM 1024 C C . SER A 1 131 ? 10.991 -2.747 -5.678 1.00 84.25 131 SER A C 1
ATOM 1026 O O . SER A 1 131 ? 10.388 -1.670 -5.588 1.00 84.25 131 SER A O 1
ATOM 1028 N N . PRO A 1 132 ? 12.209 -2.912 -5.136 1.00 88.94 132 PRO A N 1
ATOM 1029 C CA . PRO A 1 132 ? 12.905 -1.804 -4.509 1.00 88.94 132 PRO A CA 1
ATOM 1030 C C . PRO A 1 132 ? 13.228 -0.741 -5.562 1.00 88.94 132 PRO A C 1
ATOM 1032 O O . PRO A 1 132 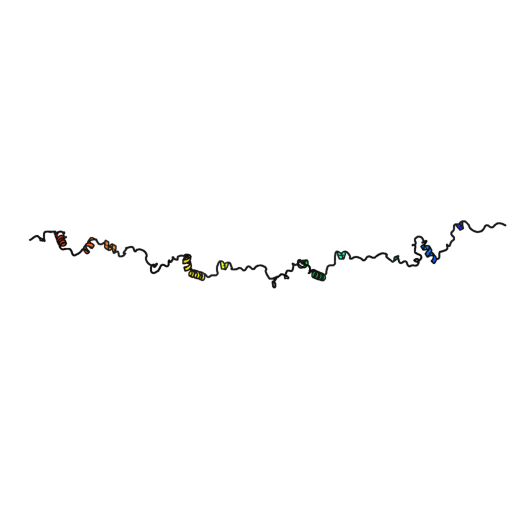? 13.608 -1.052 -6.688 1.00 88.94 132 PRO A O 1
ATOM 1035 N N . ALA A 1 133 ? 13.151 0.532 -5.168 1.00 89.62 133 ALA A N 1
ATOM 1036 C CA . ALA A 1 133 ? 13.471 1.651 -6.053 1.00 89.62 133 ALA A CA 1
ATOM 1037 C C . ALA A 1 133 ? 14.877 1.535 -6.667 1.00 89.62 133 ALA A C 1
ATOM 1039 O O . ALA A 1 133 ? 15.088 1.967 -7.792 1.00 89.62 133 ALA A O 1
ATOM 1040 N N . ARG A 1 134 ? 15.824 0.903 -5.957 1.00 91.25 134 ARG A N 1
ATOM 1041 C CA . ARG A 1 134 ? 17.177 0.631 -6.455 1.00 91.25 134 ARG A CA 1
ATOM 1042 C C . ARG A 1 134 ? 17.159 -0.134 -7.772 1.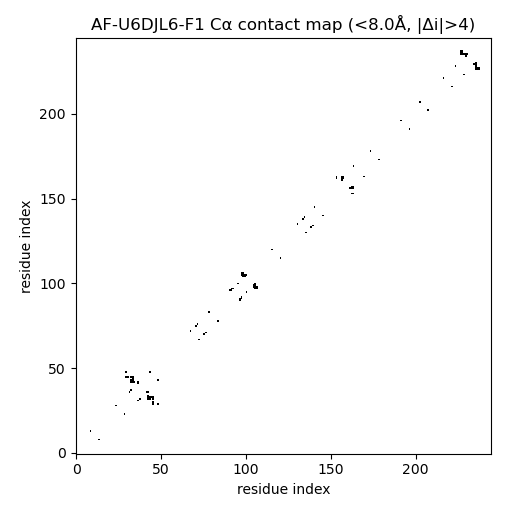00 91.25 134 ARG A C 1
ATOM 1044 O O . ARG A 1 134 ? 17.831 0.293 -8.695 1.00 91.25 134 ARG A O 1
ATOM 1051 N N . ASP A 1 135 ? 16.398 -1.219 -7.847 1.00 90.69 135 ASP A N 1
ATOM 1052 C CA . ASP A 1 135 ? 16.414 -2.109 -9.009 1.00 90.69 135 ASP A CA 1
ATOM 1053 C C . ASP A 1 135 ? 15.647 -1.485 -10.194 1.00 90.69 135 ASP A C 1
ATOM 1055 O O . ASP A 1 135 ? 15.853 -1.868 -11.339 1.00 90.69 135 ASP A O 1
ATOM 1059 N N . VAL A 1 136 ? 14.795 -0.485 -9.930 1.00 89.38 136 VAL A N 1
ATOM 1060 C CA . VAL A 1 136 ? 14.116 0.320 -10.960 1.00 89.38 136 VAL A CA 1
ATOM 1061 C C . VAL A 1 136 ? 15.023 1.439 -11.480 1.00 89.38 136 VAL A C 1
ATOM 1063 O O . VAL A 1 136 ? 15.116 1.649 -12.685 1.00 89.38 136 VAL A O 1
ATOM 1066 N N . VAL A 1 137 ? 15.685 2.172 -10.578 1.00 91.62 137 VAL A N 1
ATOM 1067 C CA . VAL A 1 137 ? 16.551 3.316 -10.918 1.00 91.62 137 VAL A CA 1
ATOM 1068 C C . VAL A 1 137 ? 17.868 2.850 -11.530 1.00 91.62 137 VAL A C 1
ATOM 1070 O O . VAL A 1 137 ? 18.346 3.443 -12.492 1.00 91.62 137 VAL A O 1
ATOM 1073 N N . ASN A 1 138 ? 18.456 1.798 -10.967 1.00 90.62 138 ASN A N 1
ATOM 1074 C CA . ASN A 1 138 ? 19.672 1.173 -11.457 1.00 90.62 138 ASN A CA 1
ATOM 1075 C C . ASN A 1 138 ? 19.428 -0.334 -11.605 1.00 90.62 138 ASN A C 1
ATOM 1077 O O . ASN A 1 138 ? 19.691 -1.095 -10.664 1.00 90.62 138 ASN A O 1
ATOM 1081 N N . PRO A 1 139 ? 18.884 -0.762 -12.759 1.00 90.06 139 PRO A N 1
ATOM 1082 C CA . PRO A 1 139 ? 18.647 -2.166 -13.034 1.00 90.06 139 PRO A CA 1
ATOM 1083 C C . PRO A 1 139 ? 19.913 -2.990 -12.799 1.00 90.06 139 PRO A C 1
ATOM 1085 O O . PRO A 1 139 ? 20.992 -2.573 -13.223 1.00 90.06 139 PRO A O 1
ATOM 1088 N N . PRO A 1 140 ? 19.813 -4.175 -12.177 1.00 90.81 140 PRO A N 1
ATOM 1089 C CA . PRO A 1 140 ? 20.958 -5.040 -11.908 1.00 90.81 140 PRO A CA 1
ATOM 1090 C C . PRO A 1 140 ? 21.436 -5.772 -13.178 1.00 90.81 140 PRO A C 1
ATOM 1092 O O . PRO A 1 140 ? 21.751 -6.958 -13.128 1.00 90.81 140 PRO A O 1
ATOM 1095 N N . LYS A 1 141 ? 21.455 -5.088 -14.328 1.00 93.06 141 LYS A N 1
ATOM 1096 C CA . LYS A 1 141 ? 22.033 -5.584 -15.580 1.00 93.06 141 LYS A CA 1
ATOM 1097 C C . LYS A 1 141 ? 23.491 -5.161 -15.662 1.00 93.06 141 LYS A C 1
ATOM 1099 O O . LYS A 1 141 ? 23.832 -4.018 -15.350 1.00 93.06 141 LYS A O 1
ATOM 1104 N N . SER A 1 142 ? 24.354 -6.071 -16.101 1.00 94.69 142 SER A N 1
ATOM 1105 C CA . SER A 1 142 ? 25.758 -5.722 -16.311 1.00 94.69 142 SER A CA 1
ATOM 1106 C C . SER A 1 142 ? 25.919 -4.842 -17.554 1.00 94.69 142 SER A C 1
ATOM 1108 O O . SER A 1 142 ? 25.133 -4.910 -18.500 1.00 94.69 142 SER A O 1
ATOM 1110 N N . TYR A 1 143 ? 26.968 -4.018 -17.575 1.00 93.31 143 TYR A N 1
ATOM 1111 C CA . TYR A 1 143 ? 27.304 -3.216 -18.755 1.00 93.31 143 TYR A CA 1
ATOM 1112 C C . TYR A 1 143 ? 27.491 -4.091 -20.006 1.00 93.31 143 TYR A C 1
ATOM 1114 O O . TYR A 1 143 ? 27.058 -3.720 -21.095 1.00 93.31 143 TYR A O 1
ATOM 1122 N N . GLU A 1 144 ? 28.101 -5.266 -19.842 1.00 95.69 144 GLU A N 1
ATOM 1123 C CA . GLU A 1 144 ? 28.376 -6.203 -20.932 1.00 95.69 144 GLU A CA 1
ATOM 1124 C C . GLU A 1 144 ? 27.090 -6.740 -21.566 1.00 95.69 144 GLU A C 1
ATOM 1126 O O . GLU A 1 144 ? 26.977 -6.779 -22.792 1.00 95.69 144 GLU A O 1
ATOM 1131 N N . GLU A 1 145 ? 26.103 -7.100 -20.744 1.00 96.06 145 GLU A N 1
ATOM 1132 C CA . GLU A 1 145 ? 24.788 -7.548 -21.212 1.00 96.06 145 GLU A CA 1
ATOM 1133 C C . GLU A 1 145 ? 24.064 -6.442 -21.980 1.00 96.06 145 GLU A C 1
ATOM 1135 O O . GLU A 1 145 ? 23.605 -6.675 -23.097 1.00 96.06 145 GLU A O 1
ATOM 1140 N N . VAL A 1 146 ? 24.026 -5.223 -21.429 1.00 94.12 146 VAL A N 1
ATOM 1141 C CA . VAL A 1 146 ? 23.381 -4.069 -22.080 1.00 94.12 146 VAL A CA 1
ATOM 1142 C C . VAL A 1 146 ? 24.044 -3.759 -23.421 1.00 94.12 146 VAL A C 1
ATOM 1144 O O . VAL A 1 146 ? 23.363 -3.519 -24.419 1.00 94.12 146 VAL A O 1
ATOM 1147 N N . PHE A 1 147 ? 25.375 -3.792 -23.471 1.00 94.25 147 PHE A N 1
ATOM 1148 C CA . PHE A 1 147 ? 26.115 -3.536 -24.701 1.00 94.25 147 PHE A CA 1
ATOM 1149 C C . PHE A 1 147 ? 25.871 -4.623 -25.755 1.00 94.25 147 PHE A C 1
ATOM 1151 O O . PHE A 1 147 ? 25.719 -4.315 -26.939 1.00 94.25 147 PHE A O 1
ATOM 1158 N N . LYS A 1 148 ? 25.799 -5.892 -25.336 1.00 96.44 148 LYS A N 1
ATOM 1159 C CA . LYS A 1 148 ? 25.508 -7.019 -26.226 1.00 96.44 148 LYS A CA 1
ATOM 1160 C C . LYS A 1 148 ? 24.098 -6.923 -26.813 1.00 96.44 148 LYS A C 1
ATOM 1162 O O . LYS A 1 148 ? 23.965 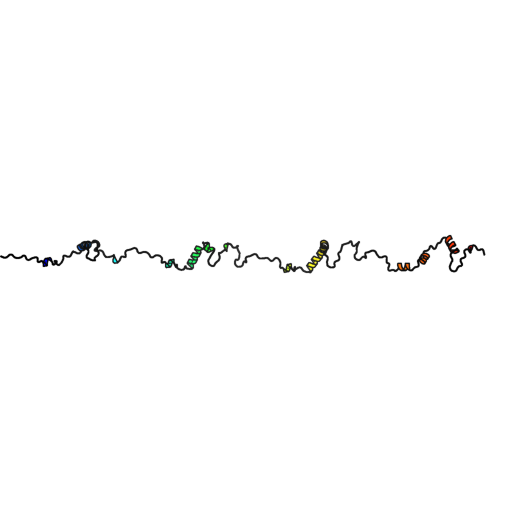-6.982 -28.033 1.00 96.44 148 LYS A O 1
ATOM 1167 N N . GLU A 1 149 ? 23.085 -6.704 -25.972 1.00 94.12 149 GLU A N 1
ATOM 1168 C CA . GLU A 1 149 ? 21.690 -6.505 -26.399 1.00 94.12 149 GLU A CA 1
ATOM 1169 C C . GLU A 1 149 ? 21.580 -5.331 -27.388 1.00 94.12 149 GLU A C 1
ATOM 1171 O O . GLU A 1 1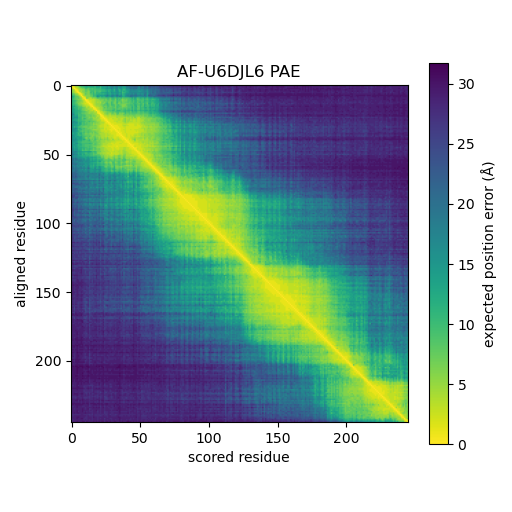49 ? 20.970 -5.456 -28.453 1.00 94.12 149 GLU A O 1
ATOM 1176 N N . GLY A 1 150 ? 22.231 -4.205 -27.074 1.00 93.56 150 GLY A N 1
ATOM 1177 C CA . GLY A 1 150 ? 22.246 -3.024 -27.937 1.00 93.56 150 GLY A CA 1
ATOM 1178 C C . GLY A 1 150 ? 22.887 -3.291 -29.299 1.00 93.56 150 GLY A C 1
ATOM 1179 O O . GLY A 1 150 ? 22.356 -2.868 -30.323 1.00 93.56 150 GLY A O 1
ATOM 1180 N N . LYS A 1 151 ? 23.997 -4.037 -29.333 1.00 94.50 151 LYS A N 1
ATOM 1181 C CA . LYS A 1 151 ? 24.697 -4.377 -30.578 1.00 94.50 151 LYS A CA 1
ATOM 1182 C C . LYS A 1 151 ? 23.901 -5.347 -31.452 1.00 94.50 151 LYS A C 1
ATOM 1184 O O . LYS A 1 151 ? 23.909 -5.200 -32.671 1.00 94.50 151 LYS A O 1
ATOM 1189 N N . GLU A 1 152 ? 23.226 -6.322 -30.848 1.00 95.38 152 GLU A N 1
ATOM 1190 C CA . GLU A 1 152 ? 22.377 -7.284 -31.564 1.00 95.38 152 GLU A CA 1
ATOM 1191 C C . GLU A 1 152 ? 21.146 -6.606 -32.190 1.00 95.38 152 GLU A C 1
ATOM 1193 O O . GLU A 1 152 ? 20.747 -6.956 -33.302 1.00 95.38 152 GLU A O 1
ATOM 1198 N N . GLY A 1 153 ? 20.568 -5.607 -31.514 1.00 94.19 153 GLY A N 1
ATOM 1199 C CA . GLY A 1 153 ? 19.405 -4.856 -32.003 1.00 94.19 153 GLY A CA 1
ATOM 1200 C C . GLY A 1 153 ? 19.720 -3.680 -32.935 1.00 94.19 153 GLY A C 1
ATOM 1201 O O . GLY A 1 153 ? 18.814 -3.195 -33.616 1.00 94.19 153 GLY A O 1
ATOM 1202 N N . HIS A 1 154 ? 20.974 -3.220 -32.990 1.00 95.12 154 HIS A N 1
ATOM 1203 C CA . HIS A 1 154 ? 21.367 -1.968 -33.654 1.00 95.12 154 HIS A CA 1
ATOM 1204 C C . HIS A 1 154 ? 20.918 -1.873 -35.116 1.00 95.12 154 HIS A C 1
ATOM 1206 O O . HIS A 1 154 ? 20.254 -0.916 -35.514 1.00 95.12 154 HIS A O 1
ATOM 1212 N N . ASP A 1 155 ? 21.188 -2.912 -35.909 1.00 93.00 155 ASP A N 1
ATOM 1213 C CA . ASP A 1 155 ? 20.841 -2.941 -37.336 1.00 93.00 155 ASP A CA 1
ATOM 1214 C C . ASP A 1 155 ? 19.330 -2.774 -37.582 1.00 93.00 155 ASP A C 1
ATOM 1216 O O . ASP A 1 155 ? 18.915 -2.172 -38.579 1.00 93.00 155 ASP A O 1
ATOM 1220 N N . LEU A 1 156 ? 18.494 -3.284 -36.671 1.00 94.81 156 LEU A N 1
ATOM 1221 C CA . LEU A 1 156 ? 17.037 -3.150 -36.740 1.00 94.81 156 LEU A CA 1
ATOM 1222 C C . LEU A 1 156 ? 16.587 -1.729 -36.379 1.00 94.81 156 LEU A C 1
ATOM 1224 O O . LEU A 1 156 ? 15.665 -1.195 -37.006 1.00 94.81 156 LEU A O 1
ATOM 1228 N N . TYR A 1 157 ? 17.241 -1.099 -35.404 1.00 95.25 157 TYR A N 1
ATOM 1229 C CA . TYR A 1 157 ? 16.963 0.278 -34.984 1.00 95.25 157 TYR A CA 1
ATOM 1230 C C . TYR A 1 157 ? 17.391 1.309 -36.035 1.00 95.25 157 TYR A C 1
ATOM 1232 O O . TYR A 1 157 ? 16.640 2.252 -36.305 1.00 95.25 157 TYR A O 1
ATOM 1240 N N . ILE A 1 158 ? 18.499 1.070 -36.742 1.00 94.81 158 ILE A N 1
ATOM 1241 C CA . ILE A 1 158 ? 18.888 1.867 -37.914 1.00 94.81 158 ILE A CA 1
ATOM 1242 C C . ILE A 1 158 ? 17.768 1.877 -38.965 1.00 94.81 158 ILE A C 1
ATOM 1244 O O . ILE A 1 158 ? 17.440 2.925 -39.524 1.00 94.81 158 ILE A O 1
ATOM 1248 N N . VAL A 1 159 ? 17.173 0.717 -39.259 1.00 92.50 159 VAL A N 1
ATOM 1249 C CA . VAL A 1 159 ? 16.140 0.598 -40.303 1.00 92.50 159 VAL A CA 1
ATOM 1250 C C . VAL A 1 159 ? 14.807 1.194 -39.852 1.00 92.50 159 VAL A C 1
ATOM 1252 O O . VAL A 1 159 ? 14.161 1.893 -40.630 1.00 92.50 159 VAL A O 1
ATOM 1255 N N . SER A 1 160 ? 14.395 0.922 -38.615 1.00 96.19 160 SER A N 1
ATOM 1256 C CA . SER A 1 160 ? 13.086 1.336 -38.095 1.00 96.19 160 SER A CA 1
ATOM 1257 C C . SER A 1 160 ? 13.033 2.810 -37.683 1.00 96.19 160 SER A C 1
ATOM 1259 O O . SER A 1 160 ? 12.038 3.476 -37.959 1.00 96.19 160 SER A O 1
ATOM 1261 N N . HIS A 1 161 ? 14.098 3.333 -37.072 1.00 95.19 161 HIS A N 1
ATOM 1262 C CA . HIS A 1 161 ? 14.109 4.660 -36.447 1.00 95.19 161 HIS A CA 1
ATOM 1263 C C . HIS A 1 161 ? 15.202 5.593 -36.991 1.00 95.19 161 HIS A C 1
ATOM 1265 O O . HIS A 1 161 ? 15.256 6.751 -36.586 1.00 95.19 161 HIS A O 1
ATOM 1271 N N . ASN A 1 162 ? 16.041 5.143 -37.939 1.00 92.81 162 ASN A N 1
ATOM 1272 C CA . ASN A 1 162 ? 17.248 5.871 -38.362 1.00 92.81 162 ASN A CA 1
ATOM 1273 C C . ASN A 1 162 ? 18.157 6.236 -37.172 1.00 92.81 162 ASN A C 1
ATOM 1275 O O . ASN A 1 162 ? 18.765 7.306 -37.172 1.00 92.81 162 ASN A O 1
ATOM 1279 N N . ASP A 1 163 ? 18.236 5.352 -36.177 1.00 94.56 163 ASP A N 1
ATOM 1280 C CA . ASP A 1 163 ? 19.085 5.523 -35.000 1.00 94.56 163 ASP A CA 1
ATOM 1281 C C . ASP A 1 163 ? 20.495 4.991 -35.293 1.00 94.56 163 ASP A C 1
ATOM 1283 O O . ASP A 1 163 ? 20.679 3.793 -35.493 1.00 94.56 163 ASP A O 1
ATOM 1287 N N . TYR A 1 164 ? 21.475 5.888 -35.402 1.00 95.00 164 TYR A N 1
ATOM 1288 C CA . TYR A 1 164 ? 22.868 5.561 -35.728 1.00 95.00 164 TYR A CA 1
ATOM 1289 C C . TYR A 1 164 ? 23.760 5.855 -34.528 1.00 95.00 164 TYR A C 1
ATOM 1291 O O . TYR A 1 164 ? 23.519 6.814 -33.788 1.00 95.00 164 TYR A O 1
ATOM 1299 N N . TYR A 1 165 ? 24.858 5.111 -34.386 1.00 94.56 165 TYR A N 1
ATOM 1300 C CA . TYR A 1 165 ? 25.859 5.480 -33.393 1.00 94.56 165 TYR A CA 1
ATOM 1301 C C . TYR A 1 165 ? 26.528 6.811 -33.739 1.00 94.56 165 TYR A C 1
ATOM 1303 O O . TYR A 1 165 ? 26.624 7.234 -34.896 1.00 94.56 165 TYR A O 1
ATOM 1311 N N . VAL A 1 166 ? 27.053 7.476 -32.712 1.00 94.06 166 VAL A N 1
ATOM 1312 C CA . VAL A 1 166 ? 27.807 8.716 -32.891 1.00 94.06 166 VAL A CA 1
ATOM 1313 C C . VAL A 1 166 ? 29.033 8.438 -33.768 1.00 94.06 166 VAL A C 1
ATOM 1315 O O . VAL A 1 166 ? 29.878 7.612 -33.430 1.00 94.06 166 VAL A O 1
ATOM 1318 N N . GLY A 1 167 ? 29.125 9.124 -34.909 1.00 93.06 167 GLY A N 1
ATOM 1319 C CA . GLY A 1 167 ? 30.206 8.942 -35.886 1.00 93.06 167 GLY A CA 1
ATOM 1320 C C . GLY A 1 167 ? 29.984 7.808 -36.894 1.00 93.06 167 GLY A C 1
ATOM 1321 O O . GLY A 1 167 ? 30.821 7.604 -37.775 1.00 93.06 167 GLY A O 1
ATOM 1322 N N . GLU A 1 168 ? 28.862 7.094 -36.822 1.00 93.56 168 GLU A N 1
ATOM 1323 C CA . GLU A 1 168 ? 28.517 6.084 -37.814 1.00 93.56 168 GLU A CA 1
ATOM 1324 C C . GLU A 1 168 ? 28.024 6.736 -39.115 1.00 93.56 168 GLU A C 1
ATOM 1326 O O . GLU A 1 168 ? 27.083 7.530 -39.145 1.00 93.56 168 GLU A O 1
ATOM 1331 N N . ALA A 1 169 ? 28.663 6.389 -40.233 1.00 91.19 169 ALA A N 1
ATOM 1332 C CA . ALA A 1 169 ? 28.235 6.849 -41.545 1.00 91.19 169 ALA A CA 1
ATOM 1333 C C . ALA A 1 169 ? 27.086 5.981 -42.077 1.00 91.19 169 ALA A C 1
ATOM 1335 O O . ALA A 1 169 ? 27.217 4.760 -42.179 1.00 91.19 169 ALA A O 1
ATOM 1336 N N . LYS A 1 170 ? 26.000 6.618 -42.532 1.00 91.38 170 LYS A N 1
ATOM 1337 C CA . LYS A 1 170 ? 24.841 5.932 -43.122 1.00 91.38 170 LYS A CA 1
ATOM 1338 C C . LYS A 1 170 ? 25.241 5.036 -44.297 1.00 91.38 170 LYS A C 1
ATOM 1340 O O . LYS A 1 170 ? 25.615 5.518 -45.371 1.00 91.38 170 LYS A O 1
ATOM 1345 N N . ASN A 1 171 ? 25.086 3.727 -44.122 1.00 89.31 171 ASN A N 1
ATOM 1346 C CA . ASN A 1 171 ? 25.271 2.761 -45.195 1.00 89.31 171 ASN A CA 1
ATOM 1347 C C . ASN A 1 171 ? 23.953 2.544 -45.952 1.00 89.31 171 ASN A C 1
ATOM 1349 O O . ASN A 1 171 ? 23.002 1.979 -45.422 1.00 89.31 171 ASN A O 1
ATOM 1353 N N . ARG A 1 172 ? 23.907 2.966 -47.219 1.00 89.44 172 ARG A N 1
ATOM 1354 C CA . ARG A 1 172 ? 22.725 2.805 -48.086 1.00 89.44 172 ARG A CA 1
ATOM 1355 C C . ARG A 1 172 ? 22.598 1.412 -48.715 1.00 89.44 172 ARG A C 1
ATOM 1357 O O . ARG A 1 172 ? 21.668 1.195 -49.480 1.00 89.44 172 ARG A O 1
ATOM 1364 N N . LYS A 1 173 ? 23.521 0.488 -48.414 1.00 89.19 173 LYS A N 1
ATOM 1365 C CA . LYS A 1 173 ? 23.553 -0.885 -48.949 1.00 89.19 173 LYS A CA 1
ATOM 1366 C C . LYS A 1 173 ? 23.460 -0.932 -50.485 1.00 89.19 173 LYS A C 1
ATOM 1368 O O . LYS A 1 173 ? 22.808 -1.805 -51.049 1.00 89.19 173 LYS A O 1
ATOM 1373 N N . TYR A 1 174 ? 24.112 0.015 -51.168 1.00 91.06 174 TYR A N 1
ATOM 1374 C CA . TYR A 1 174 ? 24.246 -0.034 -52.625 1.00 91.06 174 TYR A CA 1
ATOM 1375 C C . TYR A 1 174 ? 24.999 -1.294 -53.054 1.00 91.06 174 TYR A C 1
ATOM 1377 O O . TYR A 1 174 ? 25.859 -1.785 -52.325 1.00 91.06 174 TYR A O 1
ATOM 1385 N N . ASN A 1 175 ? 24.681 -1.800 -54.247 1.00 91.31 175 ASN A N 1
ATOM 1386 C CA . ASN A 1 175 ? 25.318 -2.995 -54.783 1.00 91.31 175 ASN A CA 1
ATOM 1387 C C . ASN A 1 175 ? 26.842 -2.770 -54.943 1.00 91.31 175 ASN A C 1
ATOM 1389 O O . ASN A 1 175 ? 27.230 -1.873 -55.703 1.00 91.31 175 ASN A O 1
ATOM 1393 N N . PRO A 1 176 ? 27.702 -3.577 -54.283 1.00 86.81 176 PRO A N 1
ATOM 1394 C CA . PRO A 1 176 ? 29.158 -3.433 -54.345 1.00 86.81 176 PRO A CA 1
ATOM 1395 C C . PRO A 1 176 ? 29.739 -3.495 -55.760 1.00 86.81 176 PRO A C 1
ATOM 1397 O O . PRO A 1 176 ? 30.787 -2.910 -56.015 1.00 86.81 176 PRO A O 1
ATOM 1400 N N . SER A 1 177 ? 29.063 -4.175 -56.694 1.00 89.94 177 SER A N 1
ATOM 1401 C CA . SER A 1 177 ? 29.514 -4.254 -58.088 1.00 89.94 177 SER A CA 1
ATOM 1402 C C . SER A 1 177 ? 29.404 -2.918 -58.833 1.00 89.94 177 SER A C 1
ATOM 1404 O O . SER A 1 177 ? 30.121 -2.704 -59.805 1.00 89.94 177 SER A O 1
ATOM 1406 N N . SER A 1 178 ? 28.509 -2.024 -58.398 1.00 88.62 178 SER A N 1
ATOM 1407 C CA . SER A 1 178 ? 28.294 -0.711 -59.019 1.00 88.62 178 SER A CA 1
ATOM 1408 C C . SER A 1 178 ? 28.983 0.419 -58.261 1.00 88.62 178 SER A C 1
ATOM 1410 O O . SER A 1 178 ? 29.357 1.418 -58.872 1.00 88.62 178 SER A O 1
ATOM 1412 N N . PHE A 1 179 ? 29.094 0.302 -56.939 1.00 90.00 179 PHE A N 1
ATOM 1413 C CA . PHE A 1 179 ? 29.642 1.346 -56.084 1.00 90.00 179 PHE A CA 1
ATOM 1414 C C . PHE A 1 179 ? 30.559 0.739 -55.027 1.00 90.00 179 PHE A C 1
ATOM 1416 O O . PHE A 1 179 ? 30.160 -0.121 -54.246 1.00 90.00 179 PHE A O 1
ATOM 1423 N N . HIS A 1 180 ? 31.771 1.271 -54.949 1.00 89.31 180 HIS A N 1
ATOM 1424 C CA . HIS A 1 180 ? 32.754 0.933 -53.935 1.00 89.31 180 HIS A CA 1
ATOM 1425 C C . HIS A 1 180 ? 33.341 2.202 -53.303 1.00 89.31 180 HIS A C 1
ATOM 1427 O O . HIS A 1 180 ? 33.846 3.078 -54.003 1.00 89.31 180 HIS A O 1
ATOM 1433 N N . ARG A 1 181 ? 33.287 2.329 -51.972 1.00 86.94 181 ARG A N 1
ATOM 1434 C CA . ARG A 1 181 ? 33.623 3.577 -51.251 1.00 86.94 181 ARG A CA 1
ATOM 1435 C C . ARG A 1 181 ? 35.006 4.144 -51.594 1.00 86.94 181 ARG A C 1
ATOM 1437 O O . ARG A 1 181 ? 35.176 5.355 -51.579 1.00 86.94 181 ARG A O 1
ATOM 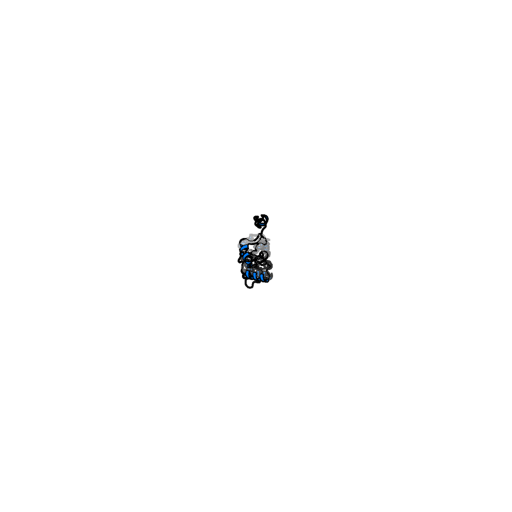1444 N N . PHE A 1 182 ? 35.971 3.276 -51.878 1.00 89.06 182 PHE A N 1
ATOM 1445 C CA . PHE A 1 182 ? 37.359 3.665 -52.124 1.00 89.06 182 PHE A CA 1
ATOM 1446 C C . PHE A 1 182 ? 37.653 4.061 -53.578 1.00 89.06 182 PHE A C 1
ATOM 1448 O O . PHE A 1 182 ? 38.781 4.437 -53.884 1.00 89.06 182 PHE A O 1
ATOM 1455 N N . ASN A 1 183 ? 36.671 3.984 -54.479 1.00 90.06 183 ASN A N 1
ATOM 1456 C CA . ASN A 1 183 ? 36.865 4.409 -55.863 1.00 90.06 183 ASN A CA 1
ATOM 1457 C C . ASN A 1 183 ? 36.822 5.938 -55.973 1.00 90.06 183 ASN A C 1
ATOM 1459 O O . ASN A 1 183 ? 36.138 6.613 -55.203 1.00 90.06 183 ASN A O 1
ATOM 1463 N N . LEU A 1 184 ? 37.529 6.481 -56.965 1.00 89.62 184 LEU A N 1
ATOM 1464 C CA . LEU A 1 184 ? 37.402 7.886 -57.336 1.00 89.62 184 LEU A CA 1
ATOM 1465 C C . LEU A 1 184 ? 36.128 8.055 -58.163 1.00 89.62 184 LEU A C 1
ATOM 1467 O O . LEU A 1 184 ? 35.909 7.344 -59.142 1.00 89.62 184 LEU A O 1
ATOM 1471 N N . TYR A 1 185 ? 35.298 9.009 -57.763 1.00 89.00 185 TYR A N 1
ATOM 1472 C CA . TYR A 1 185 ? 34.060 9.351 -58.451 1.00 89.00 185 TYR A CA 1
ATOM 1473 C C . TYR A 1 185 ? 34.175 10.736 -59.080 1.00 89.00 185 TYR A C 1
ATOM 1475 O O . TYR A 1 185 ? 34.848 11.613 -58.543 1.00 89.00 185 TYR A O 1
ATOM 1483 N N . GLY A 1 186 ? 33.484 10.931 -60.202 1.00 90.38 186 GLY A N 1
ATOM 1484 C CA . GLY A 1 186 ? 33.497 12.174 -60.971 1.00 90.38 186 GLY A CA 1
ATOM 1485 C C . GLY A 1 186 ? 34.106 11.999 -62.360 1.00 90.38 186 GLY A C 1
ATOM 1486 O O . GLY A 1 186 ? 34.646 10.947 -62.699 1.00 90.38 186 GLY A O 1
ATOM 1487 N N . VAL A 1 187 ? 33.982 13.037 -63.185 1.00 90.50 187 VAL A N 1
ATOM 1488 C CA . VAL A 1 187 ? 34.584 13.059 -64.522 1.00 90.50 187 VAL A CA 1
ATOM 1489 C C . VAL A 1 187 ? 36.066 13.403 -64.370 1.00 90.50 187 VAL A C 1
ATOM 1491 O O . VAL A 1 187 ? 36.372 14.425 -63.750 1.00 90.50 187 VAL A O 1
ATOM 1494 N N . PRO A 1 188 ? 36.995 12.590 -64.908 1.00 88.88 188 PRO A N 1
ATOM 1495 C CA . PRO A 1 188 ? 38.407 12.922 -64.844 1.00 88.88 188 PRO A CA 1
ATOM 1496 C C . PRO A 1 188 ? 38.664 14.200 -65.640 1.00 88.88 188 PRO A C 1
ATOM 1498 O O . PRO A 1 188 ? 38.267 14.325 -66.801 1.00 88.88 188 PRO A O 1
ATOM 1501 N N . THR A 1 189 ? 39.360 15.148 -65.022 1.00 86.25 189 THR A N 1
ATOM 1502 C CA . THR A 1 189 ? 39.871 16.321 -65.729 1.00 86.25 189 THR A CA 1
ATOM 1503 C C . THR A 1 189 ? 40.819 15.846 -66.837 1.00 86.25 189 THR A C 1
ATOM 1505 O O . THR A 1 189 ? 41.664 14.993 -66.554 1.00 86.25 189 THR A O 1
ATOM 1508 N N . PRO A 1 190 ? 40.733 16.370 -68.079 1.00 83.00 190 PRO A N 1
ATOM 1509 C CA . PRO A 1 190 ? 41.610 15.988 -69.189 1.00 83.00 190 PRO A CA 1
ATOM 1510 C C . PRO A 1 190 ? 43.017 16.582 -69.002 1.00 83.00 190 PRO A C 1
ATOM 1512 O O . PRO A 1 190 ? 43.482 17.420 -69.773 1.00 83.00 190 PRO A O 1
ATOM 1515 N N . HIS A 1 191 ? 43.686 16.167 -67.933 1.00 83.56 191 HIS A N 1
ATOM 1516 C CA . HIS A 1 191 ? 45.016 16.586 -67.542 1.00 83.56 191 HIS A CA 1
ATOM 1517 C C . HIS A 1 191 ? 45.942 15.373 -67.537 1.00 83.56 191 HIS A C 1
ATOM 1519 O O . HIS A 1 191 ? 45.611 14.319 -67.000 1.00 83.56 191 HIS A O 1
ATOM 1525 N N . PHE A 1 192 ? 47.118 15.538 -68.134 1.00 83.25 192 PHE A N 1
ATOM 1526 C CA . PHE A 1 192 ? 48.156 14.517 -68.158 1.00 83.25 192 PHE A CA 1
ATOM 1527 C C . PHE A 1 192 ? 49.408 15.086 -67.494 1.00 83.25 192 PHE A C 1
ATOM 1529 O O . PHE A 1 192 ? 50.002 16.030 -68.020 1.00 83.25 192 PHE A O 1
ATOM 1536 N N . ASN A 1 193 ? 49.822 14.481 -66.379 1.00 85.19 193 ASN A N 1
ATOM 1537 C CA . ASN A 1 1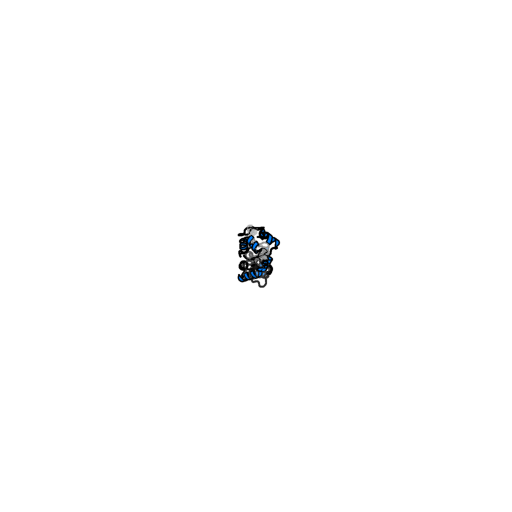93 ? 51.014 14.892 -65.623 1.00 85.19 193 ASN A CA 1
ATOM 1538 C C . ASN A 1 193 ? 52.324 14.671 -66.403 1.00 85.19 193 ASN A C 1
ATOM 1540 O O . ASN A 1 193 ? 53.339 15.278 -66.090 1.00 85.19 193 ASN A O 1
ATOM 1544 N N . ASP A 1 194 ? 52.298 13.856 -67.460 1.00 87.06 194 ASP A N 1
ATOM 1545 C CA . ASP A 1 194 ? 53.450 13.539 -68.315 1.00 87.06 194 ASP A CA 1
ATOM 1546 C C . ASP A 1 194 ? 53.978 14.734 -69.138 1.00 87.06 194 ASP A C 1
ATOM 1548 O O . ASP A 1 194 ? 54.906 14.582 -69.930 1.00 87.06 194 ASP A O 1
ATOM 1552 N N . GLY A 1 195 ? 53.327 15.901 -69.081 1.00 83.94 195 GLY A N 1
ATOM 1553 C CA . GLY A 1 195 ? 53.735 17.089 -69.840 1.00 83.94 195 GLY A CA 1
ATOM 1554 C C . GLY A 1 195 ? 53.569 16.973 -71.364 1.00 83.94 195 GLY A C 1
ATOM 1555 O O . GLY A 1 195 ? 53.936 17.886 -72.098 1.00 83.94 195 GLY A O 1
ATOM 1556 N N . ARG A 1 196 ? 52.971 15.889 -71.880 1.00 84.00 196 ARG A N 1
ATOM 1557 C CA . ARG A 1 196 ? 52.823 15.626 -73.330 1.00 84.00 196 ARG A CA 1
ATOM 1558 C C . ARG A 1 196 ? 52.077 16.730 -74.081 1.00 84.00 196 ARG A C 1
ATOM 1560 O O . ARG A 1 196 ? 52.373 16.989 -75.245 1.00 84.00 196 ARG A O 1
ATOM 1567 N N . ALA A 1 197 ? 51.092 17.358 -73.438 1.00 81.81 197 ALA A N 1
ATOM 1568 C CA . ALA A 1 197 ? 50.371 18.490 -74.016 1.00 81.81 197 ALA A CA 1
ATOM 1569 C C . ALA A 1 197 ? 51.295 19.706 -74.193 1.00 81.81 197 ALA A C 1
ATOM 1571 O O . ALA A 1 197 ? 51.292 20.314 -75.258 1.00 81.81 197 ALA A O 1
ATOM 1572 N N . MET A 1 198 ? 52.148 19.979 -73.199 1.00 82.62 198 MET A N 1
ATOM 1573 C CA . MET A 1 198 ? 53.160 21.036 -73.251 1.00 82.62 198 MET A CA 1
ATOM 1574 C C . MET A 1 198 ? 54.238 20.739 -74.302 1.00 82.62 198 MET A C 1
ATOM 1576 O O . MET A 1 198 ? 54.627 21.608 -75.073 1.00 82.62 198 MET A O 1
ATOM 1580 N N . ALA A 1 199 ? 54.683 19.485 -74.411 1.00 81.50 199 ALA A N 1
ATOM 1581 C CA . ALA A 1 199 ? 55.633 19.091 -75.450 1.00 81.50 199 ALA A CA 1
ATOM 1582 C C . ALA A 1 199 ? 55.080 19.344 -76.866 1.00 81.50 199 ALA A C 1
ATOM 1584 O O . ALA A 1 199 ? 55.816 19.785 -77.743 1.00 81.50 199 ALA A O 1
ATOM 1585 N N . LYS A 1 200 ? 53.779 19.113 -77.098 1.00 78.44 200 LYS A N 1
ATOM 1586 C CA . LYS A 1 200 ? 53.134 19.393 -78.393 1.00 78.44 200 LYS A CA 1
ATOM 1587 C C . LYS A 1 200 ? 53.098 20.883 -78.737 1.00 78.44 200 LYS A C 1
ATOM 1589 O O . LYS A 1 200 ? 53.220 21.204 -79.914 1.00 78.44 200 LYS A O 1
ATOM 1594 N N . THR A 1 201 ? 52.914 21.768 -77.757 1.00 78.50 201 THR A N 1
ATOM 1595 C CA . THR A 1 201 ? 52.833 23.220 -77.993 1.00 78.50 201 THR A CA 1
ATOM 1596 C C . THR A 1 201 ? 54.199 23.873 -78.188 1.00 78.50 201 THR A C 1
ATOM 1598 O O . THR A 1 201 ? 54.269 24.925 -78.814 1.00 78.50 201 THR A O 1
ATOM 1601 N N . LEU A 1 202 ? 55.281 23.255 -77.701 1.00 82.75 202 LEU A N 1
ATOM 1602 C CA . LEU A 1 202 ? 56.652 23.746 -77.895 1.00 82.75 202 LEU A CA 1
ATOM 1603 C C . LEU A 1 202 ? 57.185 23.551 -79.324 1.00 82.75 202 LEU A C 1
ATOM 1605 O O . LEU A 1 202 ? 58.125 24.236 -79.717 1.00 82.75 202 LEU A O 1
ATOM 1609 N N . TYR A 1 203 ? 56.603 22.644 -80.114 1.00 78.62 203 TYR A N 1
ATOM 1610 C CA . TYR A 1 203 ? 56.966 22.503 -81.523 1.00 78.62 203 TYR A CA 1
ATOM 1611 C C . TYR A 1 203 ? 56.242 23.539 -82.376 1.00 78.62 203 TYR A C 1
ATOM 1613 O O . TYR A 1 203 ? 55.014 23.643 -82.343 1.00 78.62 203 TYR A O 1
ATOM 1621 N N . TRP A 1 204 ? 56.996 24.250 -83.215 1.00 78.12 204 TRP A N 1
ATOM 1622 C CA . TRP A 1 204 ? 56.397 25.174 -84.164 1.00 78.12 204 TRP A CA 1
ATOM 1623 C C . TRP A 1 204 ? 55.554 24.406 -85.190 1.00 78.12 204 TRP A C 1
ATOM 1625 O O . TRP A 1 204 ? 55.993 23.418 -85.787 1.00 78.12 204 TRP A O 1
ATOM 1635 N N . LEU A 1 205 ? 54.322 24.868 -85.405 1.00 78.00 205 LEU A N 1
ATOM 1636 C CA . LEU A 1 205 ? 53.316 24.172 -86.213 1.00 78.00 205 LEU A CA 1
ATOM 1637 C C . LEU A 1 205 ? 53.806 23.896 -87.646 1.00 78.00 205 LEU A C 1
ATOM 1639 O O . LEU A 1 205 ? 53.518 22.838 -88.206 1.00 78.00 205 LEU A O 1
ATOM 1643 N N . HIS A 1 206 ? 54.618 24.802 -88.197 1.00 73.75 206 HIS A N 1
ATOM 1644 C CA . HIS A 1 206 ? 55.219 24.657 -89.520 1.00 73.75 206 HIS A CA 1
ATOM 1645 C C . HIS A 1 206 ? 56.170 23.455 -89.620 1.00 73.75 206 HIS A C 1
ATOM 1647 O O . HIS A 1 206 ? 56.108 22.711 -90.593 1.00 73.75 206 HIS A O 1
ATOM 1653 N N . GLU A 1 207 ? 57.006 23.205 -88.609 1.00 73.69 207 GLU A N 1
ATOM 1654 C CA . GLU A 1 207 ? 57.963 22.090 -88.633 1.00 73.69 207 GLU A CA 1
ATOM 1655 C C . GLU A 1 207 ? 57.254 20.736 -88.553 1.00 73.69 207 GLU A C 1
ATOM 1657 O O . GLU A 1 207 ? 57.627 19.775 -89.234 1.00 73.69 207 GLU A O 1
ATOM 1662 N N . LEU A 1 208 ? 56.188 20.660 -87.751 1.00 72.19 208 LEU A N 1
ATOM 1663 C CA . LEU A 1 208 ? 55.355 19.463 -87.663 1.00 72.19 208 LEU A CA 1
ATOM 1664 C C . LEU A 1 208 ? 54.590 19.204 -88.963 1.00 72.19 208 LEU A C 1
ATOM 1666 O O . LEU A 1 208 ? 54.480 18.049 -89.382 1.00 72.19 208 LEU A O 1
ATOM 1670 N N . GLN A 1 209 ? 54.079 20.255 -89.608 1.00 75.19 209 GLN A N 1
ATOM 1671 C CA . GLN A 1 209 ? 53.427 20.145 -90.913 1.00 75.19 209 GLN A CA 1
ATOM 1672 C C . GLN A 1 209 ? 54.415 19.757 -92.013 1.00 75.19 209 GLN A C 1
ATOM 1674 O O . GLN A 1 209 ? 54.084 18.901 -92.824 1.00 75.19 209 GLN A O 1
ATOM 1679 N N . MET A 1 210 ? 55.636 20.296 -92.006 1.00 71.88 210 MET A N 1
ATOM 1680 C CA . MET A 1 210 ? 56.681 19.923 -92.965 1.00 71.88 210 MET A CA 1
ATOM 1681 C C . MET A 1 210 ? 57.110 18.461 -92.807 1.00 71.88 210 MET A C 1
ATOM 1683 O O . MET A 1 210 ? 57.224 17.748 -93.802 1.00 71.88 210 MET A O 1
ATOM 1687 N N . LYS A 1 211 ? 57.254 17.959 -91.571 1.00 74.06 211 LYS A N 1
ATOM 1688 C CA . LYS A 1 211 ? 57.525 16.528 -91.322 1.00 74.06 211 LYS A CA 1
ATOM 1689 C C . LYS A 1 211 ? 56.383 15.607 -91.769 1.00 74.06 211 LYS A C 1
ATOM 1691 O O . LYS A 1 211 ? 56.648 14.472 -92.159 1.00 74.06 211 LYS A O 1
ATOM 1696 N N . LYS A 1 212 ? 55.132 16.070 -91.676 1.00 75.00 212 LYS A N 1
ATOM 1697 C CA . LYS A 1 212 ? 53.924 15.311 -92.055 1.00 75.00 212 LYS A CA 1
ATOM 1698 C C . LYS A 1 212 ? 53.472 15.538 -93.500 1.00 75.00 212 LYS A C 1
ATOM 1700 O O . LYS A 1 212 ? 52.551 14.858 -93.945 1.00 75.00 212 LYS A O 1
ATOM 1705 N N . GLY A 1 213 ? 54.076 16.485 -94.213 1.00 78.75 213 GLY A N 1
ATOM 1706 C CA . GLY A 1 213 ? 53.741 16.792 -95.595 1.00 78.75 213 GLY A CA 1
ATOM 1707 C C . GLY A 1 213 ? 53.951 15.576 -96.493 1.00 78.75 213 GLY A C 1
ATOM 1708 O O . GLY A 1 213 ? 54.874 14.785 -96.286 1.00 78.75 213 GLY A O 1
ATOM 1709 N N . ALA A 1 214 ? 53.085 15.414 -97.493 1.00 76.50 214 ALA A N 1
ATOM 1710 C CA . ALA A 1 214 ? 53.257 14.367 -98.488 1.00 76.50 214 ALA A CA 1
ATOM 1711 C C . ALA A 1 214 ? 54.597 14.575 -99.212 1.00 76.50 214 ALA A C 1
ATOM 1713 O O . ALA A 1 214 ? 54.809 15.596 -99.861 1.00 76.50 214 ALA A O 1
ATOM 1714 N N . LYS A 1 215 ? 55.503 13.598 -99.088 1.00 78.88 215 LYS A N 1
ATOM 1715 C CA . LYS A 1 215 ? 56.811 13.611 -99.769 1.00 78.88 215 LYS A CA 1
ATOM 1716 C C . LYS A 1 215 ? 56.689 13.381 -101.276 1.00 78.88 215 LYS A C 1
ATOM 1718 O O . LYS A 1 215 ? 57.618 13.662 -102.017 1.00 78.88 215 LYS A O 1
ATOM 1723 N N . ILE A 1 216 ? 55.552 12.840 -101.707 1.00 82.38 216 ILE A N 1
ATOM 1724 C CA . ILE A 1 216 ? 55.229 12.590 -103.106 1.00 82.38 216 ILE A CA 1
ATOM 1725 C C . ILE A 1 216 ? 54.382 13.764 -103.586 1.00 82.38 216 ILE A C 1
ATOM 1727 O O . ILE A 1 216 ? 53.291 14.002 -103.066 1.00 82.38 216 ILE A O 1
ATOM 1731 N N . ILE A 1 217 ? 54.896 14.494 -104.572 1.00 83.12 217 ILE A N 1
ATOM 1732 C CA . ILE A 1 217 ? 54.240 15.646 -105.190 1.00 83.12 217 ILE A CA 1
ATOM 1733 C C . ILE A 1 217 ? 54.073 15.335 -106.681 1.00 83.12 217 ILE A C 1
ATOM 1735 O O . ILE A 1 217 ? 54.891 14.638 -107.279 1.00 83.12 217 ILE A O 1
ATOM 1739 N N . SER A 1 218 ? 52.992 15.814 -107.301 1.00 90.06 218 SER A N 1
ATOM 1740 C CA . SER A 1 218 ? 52.813 15.671 -108.747 1.00 90.06 218 SER A CA 1
ATOM 1741 C C . SER A 1 218 ? 53.929 16.400 -109.495 1.00 90.06 218 SER A C 1
ATOM 1743 O O . SER A 1 218 ? 54.153 17.581 -109.222 1.00 90.06 218 SER A O 1
ATOM 1745 N N . LYS A 1 219 ? 54.526 15.748 -110.497 1.00 87.94 219 LYS A N 1
ATOM 1746 C CA . LYS A 1 219 ? 55.634 16.300 -111.290 1.00 87.94 219 LYS A CA 1
ATOM 1747 C C . LYS A 1 219 ? 55.386 17.737 -111.773 1.00 87.94 219 LYS A C 1
ATOM 1749 O O . LYS A 1 219 ? 56.204 18.605 -111.538 1.00 87.94 219 LYS A O 1
ATOM 1754 N N . ARG A 1 220 ? 54.196 18.029 -112.318 1.00 88.00 220 ARG A N 1
ATOM 1755 C CA . ARG A 1 220 ? 53.824 19.383 -112.783 1.00 88.00 220 ARG A CA 1
ATOM 1756 C C . ARG A 1 220 ? 53.994 20.469 -111.709 1.00 88.00 220 ARG A C 1
ATOM 1758 O O . ARG A 1 220 ? 54.397 21.582 -112.022 1.00 88.00 220 ARG A O 1
ATOM 1765 N N . VAL A 1 221 ? 53.621 20.168 -110.465 1.00 87.75 221 VAL A N 1
ATOM 1766 C CA . VAL A 1 221 ? 53.724 21.121 -109.348 1.00 87.75 221 VAL A CA 1
ATOM 1767 C C . VAL A 1 221 ? 55.171 21.251 -108.889 1.00 87.75 221 VAL A C 1
ATOM 1769 O O . VAL A 1 221 ? 55.576 22.345 -108.511 1.00 87.75 221 VAL A O 1
ATOM 1772 N N . ASP A 1 222 ? 55.935 20.162 -108.927 1.00 87.06 222 ASP A N 1
ATOM 1773 C CA . ASP A 1 222 ? 57.349 20.174 -108.559 1.00 87.06 222 ASP A CA 1
ATOM 1774 C C . ASP A 1 222 ? 58.178 20.978 -109.572 1.00 87.06 222 ASP A C 1
ATOM 1776 O O . ASP A 1 222 ? 58.829 21.943 -109.179 1.00 87.06 222 ASP A O 1
ATOM 1780 N N . ASP A 1 223 ? 58.012 20.707 -110.873 1.00 85.94 223 ASP A N 1
ATOM 1781 C CA . ASP A 1 223 ? 58.647 21.452 -111.972 1.00 85.94 223 ASP A CA 1
ATOM 1782 C C . ASP A 1 223 ? 58.318 22.960 -111.884 1.00 85.94 223 ASP A C 1
ATOM 1784 O O . ASP A 1 223 ? 59.189 23.820 -112.020 1.00 85.94 223 ASP A O 1
ATOM 1788 N N . PHE A 1 224 ? 57.057 23.311 -111.583 1.00 87.56 224 PHE A N 1
ATOM 1789 C CA . PHE A 1 224 ? 56.661 24.707 -111.361 1.00 87.56 224 PHE A CA 1
ATOM 1790 C C . PHE A 1 224 ? 57.381 25.322 -110.152 1.00 87.56 224 PHE A C 1
ATOM 1792 O O . PHE A 1 224 ? 57.867 26.452 -110.224 1.00 87.56 224 PHE A O 1
ATOM 1799 N N . LYS A 1 225 ? 57.465 24.602 -109.027 1.00 86.44 225 LYS A N 1
ATOM 1800 C CA . LYS A 1 225 ? 58.162 25.105 -107.837 1.00 86.44 225 LYS A CA 1
ATOM 1801 C C . LYS A 1 225 ? 59.655 25.272 -108.087 1.00 86.44 225 LYS A C 1
ATOM 1803 O O . LYS A 1 225 ? 60.199 26.291 -107.681 1.00 86.44 225 LYS A O 1
ATOM 1808 N N . GLU A 1 226 ? 60.307 24.332 -108.764 1.00 84.75 226 GLU A N 1
ATOM 1809 C CA . GLU A 1 226 ? 61.729 24.450 -109.100 1.00 84.75 226 GLU A CA 1
ATOM 1810 C C . GLU A 1 226 ? 62.023 25.675 -109.965 1.00 84.75 226 GLU A C 1
ATOM 1812 O O . GLU A 1 226 ? 63.007 26.372 -109.719 1.00 84.75 226 GLU A O 1
ATOM 1817 N N . LYS A 1 227 ? 61.146 25.954 -110.933 1.00 84.81 227 LYS A N 1
ATOM 1818 C CA . LYS A 1 227 ? 61.303 27.049 -111.891 1.00 84.81 227 LYS A CA 1
ATOM 1819 C C . LYS A 1 227 ? 61.015 28.431 -111.303 1.00 84.81 227 LYS A C 1
ATOM 1821 O O . LYS A 1 227 ? 61.655 29.406 -111.687 1.00 84.81 227 LYS A O 1
ATOM 1826 N N . PHE A 1 228 ? 60.033 28.530 -110.404 1.00 85.25 228 PHE A N 1
ATOM 1827 C CA . PHE A 1 228 ? 59.498 29.820 -109.948 1.00 85.25 228 PHE A CA 1
ATOM 1828 C C . PHE A 1 228 ? 59.717 30.120 -108.459 1.00 85.25 228 PHE A C 1
ATOM 1830 O O . PHE A 1 228 ? 59.568 31.275 -108.058 1.00 85.25 228 PHE A O 1
ATOM 1837 N N . GLN A 1 229 ? 60.066 29.140 -107.619 1.00 87.88 229 GLN A N 1
ATOM 1838 C CA . GLN A 1 229 ? 60.375 29.399 -106.209 1.00 87.88 229 GLN A CA 1
ATOM 1839 C C . GLN A 1 229 ? 61.875 29.600 -106.013 1.00 87.88 229 GLN A C 1
ATOM 1841 O O . GLN A 1 229 ? 62.691 28.733 -106.316 1.00 87.88 229 GLN A O 1
ATOM 1846 N N . HIS A 1 230 ? 62.239 30.748 -105.442 1.00 85.31 230 HIS A N 1
ATOM 1847 C CA . HIS A 1 230 ? 63.622 31.046 -105.101 1.00 85.31 230 HIS A CA 1
ATOM 1848 C C . HIS A 1 230 ? 64.154 30.050 -104.060 1.00 85.31 230 HIS A C 1
ATOM 1850 O O . HIS A 1 230 ? 63.597 29.915 -102.967 1.00 85.31 230 HIS A O 1
ATOM 1856 N N . LYS A 1 231 ? 65.270 29.385 -104.374 1.00 83.25 231 LYS A N 1
ATOM 1857 C CA . LYS A 1 231 ? 65.975 28.487 -103.453 1.00 83.25 231 LYS A CA 1
ATOM 1858 C C . LYS A 1 231 ? 67.154 29.230 -102.827 1.00 83.25 231 LYS A C 1
ATOM 1860 O O . LYS A 1 231 ? 67.917 29.894 -103.521 1.00 83.25 231 LYS A O 1
ATOM 1865 N N . LEU A 1 232 ? 67.320 29.112 -101.510 1.00 85.94 232 LEU A N 1
ATOM 1866 C CA . LEU A 1 232 ? 68.476 29.683 -100.811 1.00 85.94 232 LEU A CA 1
ATOM 1867 C C . LEU A 1 232 ? 69.785 29.177 -101.444 1.00 85.94 232 LEU A C 1
ATOM 1869 O O . LEU A 1 232 ? 69.974 27.973 -101.602 1.00 85.94 232 LEU A O 1
ATOM 1873 N N . GLY A 1 233 ? 70.669 30.106 -101.818 1.00 87.25 233 GLY A N 1
ATOM 1874 C CA . GLY A 1 233 ? 71.970 29.807 -102.428 1.00 87.25 233 GLY A CA 1
ATOM 1875 C C . GLY A 1 233 ? 71.962 29.556 -103.943 1.00 87.25 233 GLY A C 1
ATOM 1876 O O . GLY A 1 233 ? 73.021 29.266 -104.492 1.00 87.25 233 GLY A O 1
ATOM 1877 N N . ARG A 1 234 ? 70.817 29.670 -104.635 1.00 84.75 234 ARG A N 1
ATOM 1878 C CA . ARG A 1 234 ? 70.738 29.589 -106.105 1.00 84.75 234 ARG A CA 1
ATOM 1879 C C . ARG A 1 234 ? 70.080 30.835 -106.688 1.00 84.75 234 ARG A C 1
ATOM 1881 O O . ARG A 1 234 ? 69.126 31.350 -106.117 1.00 84.75 234 ARG A O 1
ATOM 1888 N N . VAL A 1 235 ? 70.570 31.286 -107.842 1.00 83.62 235 VAL A N 1
ATOM 1889 C CA . VAL A 1 235 ? 69.917 32.348 -108.619 1.00 83.62 235 VAL A CA 1
ATOM 1890 C C . VAL A 1 235 ? 68.645 31.779 -109.249 1.00 83.62 235 VAL A C 1
ATOM 1892 O O . VAL A 1 235 ? 68.651 30.658 -109.757 1.00 83.62 235 VAL A O 1
ATOM 1895 N N . LEU A 1 236 ? 67.548 32.531 -109.174 1.00 86.31 236 LEU A N 1
ATOM 189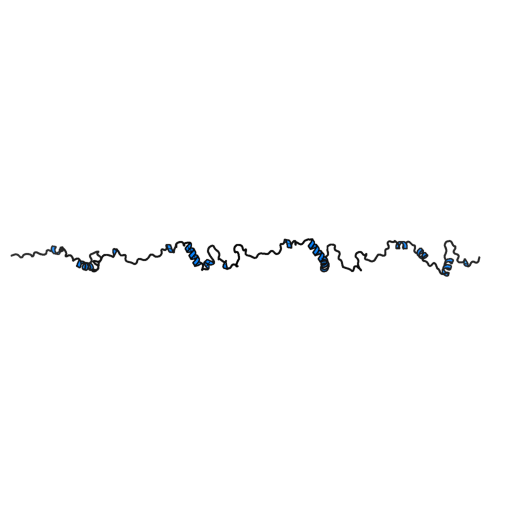6 C CA . LEU A 1 236 ? 66.278 32.154 -109.785 1.00 86.31 236 LEU A CA 1
ATOM 1897 C C . LEU A 1 236 ? 66.345 32.416 -111.293 1.00 86.31 236 LEU A C 1
ATOM 1899 O O . LEU A 1 236 ? 66.316 33.571 -111.710 1.00 86.31 236 LEU A O 1
ATOM 1903 N N . ASP A 1 237 ? 66.414 31.350 -112.087 1.00 81.50 237 ASP A N 1
ATOM 1904 C CA . ASP A 1 237 ? 66.439 31.426 -113.548 1.00 81.50 237 ASP A CA 1
ATOM 1905 C C . ASP A 1 237 ? 65.322 30.565 -114.168 1.00 81.50 237 ASP A C 1
ATOM 1907 O O . ASP A 1 237 ? 65.476 29.351 -114.334 1.00 81.50 237 ASP A O 1
ATOM 1911 N N . PRO A 1 238 ? 64.182 31.179 -114.528 1.00 82.25 238 PRO A N 1
ATOM 1912 C CA . PRO A 1 238 ? 63.072 30.480 -115.163 1.00 82.25 238 PRO A CA 1
ATOM 1913 C C . PRO A 1 238 ? 63.327 30.070 -116.622 1.00 82.25 238 PRO A C 1
ATOM 1915 O O . PRO A 1 238 ? 62.441 29.479 -117.231 1.00 82.25 238 PRO A O 1
ATOM 1918 N N . ILE A 1 239 ? 64.453 30.410 -117.248 1.00 81.19 239 ILE A N 1
ATOM 1919 C CA . ILE A 1 239 ? 64.680 30.163 -118.689 1.00 81.19 239 ILE A CA 1
ATOM 1920 C C . ILE A 1 239 ? 65.802 29.130 -118.900 1.00 81.19 239 ILE A C 1
ATOM 1922 O O . ILE A 1 239 ? 66.026 28.689 -120.027 1.00 81.19 239 ILE A O 1
ATOM 1926 N N . ALA A 1 240 ? 66.423 28.653 -117.814 1.00 78.75 240 ALA A N 1
ATOM 1927 C CA . ALA A 1 240 ? 67.572 27.748 -117.818 1.00 78.75 240 ALA A CA 1
ATOM 1928 C C . ALA A 1 240 ? 67.429 26.513 -118.735 1.00 78.75 240 ALA A C 1
ATOM 1930 O O . ALA A 1 240 ? 68.380 26.145 -119.413 1.00 78.75 240 ALA A O 1
ATOM 1931 N N . GLU A 1 241 ? 66.248 25.889 -118.811 1.00 71.94 241 GLU A N 1
ATOM 1932 C CA . GLU A 1 241 ? 66.016 24.701 -119.658 1.00 71.94 241 GLU A CA 1
ATOM 1933 C C . GLU A 1 241 ? 65.886 25.017 -121.158 1.00 71.94 241 GLU A C 1
ATOM 1935 O O . GLU A 1 241 ? 66.038 24.133 -121.996 1.00 71.94 241 GLU A O 1
ATOM 1940 N N . THR A 1 242 ? 65.565 26.264 -121.504 1.00 75.06 242 THR A N 1
ATOM 1941 C CA . THR A 1 242 ? 65.299 26.709 -122.885 1.00 75.06 242 THR A CA 1
ATOM 1942 C C . THR A 1 242 ? 66.463 27.481 -123.509 1.00 75.06 242 THR A C 1
ATOM 1944 O O . THR A 1 242 ? 66.376 27.894 -124.665 1.00 75.06 242 THR A O 1
ATOM 1947 N N . MET A 1 243 ? 67.547 27.691 -122.760 1.00 71.88 243 MET A N 1
ATOM 1948 C CA . MET A 1 243 ? 68.739 28.389 -123.232 1.00 71.88 243 MET A CA 1
ATOM 1949 C C . MET A 1 243 ? 69.694 27.380 -123.898 1.00 71.88 243 MET A C 1
ATOM 1951 O O . MET A 1 243 ? 70.390 26.638 -123.212 1.00 71.88 243 MET A O 1
ATOM 1955 N N . ASN A 1 244 ? 69.721 27.328 -125.235 1.00 65.00 244 ASN A N 1
ATOM 1956 C CA . ASN A 1 244 ? 70.735 26.568 -125.979 1.00 65.00 244 ASN A CA 1
ATOM 1957 C C . ASN A 1 244 ? 72.047 27.368 -125.979 1.00 65.00 244 ASN A C 1
ATOM 1959 O O . ASN A 1 244 ? 72.130 28.393 -126.659 1.00 65.00 244 ASN A O 1
ATOM 1963 N N . VAL A 1 245 ? 73.035 26.907 -125.210 1.00 57.72 245 VAL A N 1
ATOM 1964 C CA . VAL A 1 245 ? 74.414 27.428 -125.176 1.00 57.72 245 VAL A CA 1
ATOM 1965 C C . VAL A 1 245 ? 75.343 26.447 -125.867 1.00 57.72 245 VAL A C 1
ATOM 1967 O O . VAL A 1 245 ? 75.203 25.234 -125.592 1.00 57.72 245 VAL A O 1
#

Foldseek 3Di:
DDDDDDPDDDVVVVVDDDPPDDDDDPLCVLVVCLVPNPPPDDNDHSVCPPPDDCPVVDDDDDDDDDDDDVCCVVPPDDDDPVRVVVVLVVCVPDPCCQQPPPPDHRDPVVVDDPPDDPPPDDDDDDDDDDDPVCCVVPPPDDPVRVVVVCVVCVVVCCVPPVDDPDPDDDDPPPDCVVDDPPDDDDDDDPDDPVCVVVVVVPDDPVVVCVVVPDPDDPPVVVLVCQQPPDDPPDDRHNCVVVDDD